Protein AF-A0A124ED77-F1 (afdb_monomer_lite)

Sequence (255 aa):
MSGEEHRTADPYEVLARAAAEWDDLEPRLDAAGRARLGDALRGLREGPRPWDAARDAVRVLAAALPGGAGARFVAPTVPDVPPVPGRPPVEGGSGAPGGSPVEGGSGAPGAGAGAPYSASYAGFRAVDLAALVLDGTRMVGPVLGPVRDRLLAVPALSEDAVRERGGDPYGPGLVRLRGPGGAVRLPRFQFAGDALPWPVVLEVNRLLDADDDPWAAADWWLSRDAWLAAPPAALLGTGRDGTLVDAARALVDGG

Foldseek 3Di:
DDPPPPDFDQLFQLLQVCLVCVVVLVVQFDPVLLVQLLVLLVCLVPNPCNRVSSVSNLVSSLVRGPDNPSVVSGDDPDPDDPDDDDDDDDDDDDDDDDDDDDDDDDDDDDDDPPPPQDNHDQQGTSVSSNCCRQQVDPQGGRPSVVLLVVLVPADWDFQVQLVVLVHHPPPALFQWRQDRRNGTTGHPLQADDRRHGDPLSSLLSVLVVRVVVSSVSSCQQQPQDPVVNGRVSVCPPVPCSVVSNVVSNCVSVVD

Structure (mmCIF, N/CA/C/O backbone):
data_AF-A0A124ED77-F1
#
_entry.id   AF-A0A124ED77-F1
#
loop_
_atom_site.group_PDB
_atom_site.id
_atom_site.type_symbol
_atom_site.label_atom_id
_atom_site.label_alt_id
_atom_site.label_comp_id
_atom_site.label_asym_id
_atom_site.label_entity_id
_atom_site.label_seq_id
_atom_site.pdbx_PDB_ins_code
_atom_site.Cartn_x
_atom_site.Cartn_y
_atom_site.Cartn_z
_atom_site.occupancy
_atom_site.B_iso_or_equiv
_atom_site.auth_seq_id
_atom_site.auth_comp_id
_atom_site.auth_asym_id
_atom_site.auth_atom_id
_atom_site.pdbx_PDB_model_num
ATOM 1 N N . MET A 1 1 ? 8.199 -28.809 -41.285 1.00 38.62 1 MET A N 1
ATOM 2 C CA . MET A 1 1 ? 8.629 -27.412 -41.080 1.00 38.62 1 MET A CA 1
ATOM 3 C C . MET A 1 1 ? 8.122 -26.966 -39.723 1.00 38.62 1 MET A C 1
ATOM 5 O O . MET A 1 1 ? 6.959 -26.607 -39.616 1.00 38.62 1 MET A O 1
ATOM 9 N N . SER A 1 2 ? 8.959 -27.057 -38.693 1.00 39.19 2 SER A N 1
ATOM 10 C CA . SER A 1 2 ? 8.703 -26.387 -37.417 1.00 39.19 2 SER A CA 1
ATOM 11 C C . SER A 1 2 ? 9.464 -25.072 -37.473 1.00 39.19 2 SER A C 1
ATOM 13 O O . SER A 1 2 ? 10.684 -25.086 -37.612 1.00 39.19 2 SER A O 1
ATOM 15 N N . GLY A 1 3 ? 8.739 -23.954 -37.480 1.00 34.62 3 GLY A N 1
ATOM 16 C CA . GLY A 1 3 ? 9.333 -22.637 -37.302 1.00 34.62 3 GLY A CA 1
ATOM 17 C C . GLY A 1 3 ? 9.833 -22.545 -35.871 1.00 34.62 3 GLY A C 1
ATOM 18 O O . GLY A 1 3 ? 9.035 -22.502 -34.939 1.00 34.62 3 GLY A O 1
ATOM 19 N N . GLU A 1 4 ? 11.146 -22.570 -35.691 1.00 36.38 4 GLU A N 1
ATOM 20 C CA . GLU A 1 4 ? 11.760 -22.204 -34.422 1.00 36.38 4 GLU A CA 1
ATOM 21 C C . GLU A 1 4 ? 11.708 -20.672 -34.350 1.00 36.38 4 GLU A C 1
ATOM 23 O O . GLU A 1 4 ? 12.588 -19.948 -34.824 1.00 36.38 4 GLU A O 1
ATOM 28 N N . GLU A 1 5 ? 10.557 -20.175 -33.888 1.00 38.06 5 GLU A N 1
ATOM 29 C CA . GLU A 1 5 ? 10.339 -18.766 -33.593 1.00 38.06 5 GLU A CA 1
ATOM 30 C C . GLU A 1 5 ? 11.426 -18.298 -32.629 1.00 38.06 5 GLU A C 1
ATOM 32 O O . GLU A 1 5 ? 11.515 -18.736 -31.481 1.00 38.06 5 GLU A O 1
ATOM 37 N N . HIS A 1 6 ? 12.249 -17.384 -33.133 1.00 42.16 6 HIS A N 1
ATOM 38 C CA . HIS A 1 6 ? 13.227 -16.617 -32.387 1.00 42.16 6 HIS A CA 1
ATOM 39 C C . HIS A 1 6 ? 12.505 -15.822 -31.294 1.00 42.16 6 HIS A C 1
ATOM 41 O O . HIS A 1 6 ? 12.078 -14.684 -31.503 1.00 42.16 6 HIS A O 1
ATOM 47 N N . ARG A 1 7 ? 12.321 -16.425 -30.120 1.00 49.34 7 ARG A N 1
ATOM 48 C CA . ARG A 1 7 ? 11.604 -15.783 -29.022 1.00 49.34 7 ARG A CA 1
ATOM 49 C C . ARG A 1 7 ? 12.555 -14.830 -28.303 1.00 49.34 7 ARG A C 1
ATOM 51 O O . ARG A 1 7 ? 13.287 -15.213 -27.398 1.00 49.34 7 ARG A O 1
ATOM 58 N N . THR A 1 8 ? 12.563 -13.573 -28.748 1.00 62.19 8 THR A N 1
ATOM 59 C CA . THR A 1 8 ? 13.086 -12.460 -27.942 1.00 62.19 8 THR A CA 1
ATOM 60 C C . THR A 1 8 ? 12.412 -12.528 -26.569 1.00 62.19 8 THR A C 1
ATOM 62 O O . THR A 1 8 ? 11.197 -12.719 -26.516 1.00 62.19 8 THR A O 1
ATOM 65 N N . ALA A 1 9 ? 13.185 -12.418 -25.482 1.00 73.62 9 ALA A N 1
ATOM 66 C CA . ALA A 1 9 ? 12.629 -12.455 -24.129 1.00 73.62 9 ALA A CA 1
ATOM 67 C C . ALA A 1 9 ? 11.523 -11.398 -23.993 1.00 73.62 9 ALA A C 1
ATOM 69 O O . ALA A 1 9 ? 11.730 -10.235 -24.356 1.00 73.62 9 ALA A O 1
ATOM 70 N N . ASP A 1 10 ? 10.353 -11.815 -23.507 1.00 87.31 10 ASP A N 1
ATOM 71 C CA . ASP A 1 10 ? 9.219 -10.921 -23.301 1.00 87.31 10 ASP A CA 1
ATOM 72 C C . ASP A 1 10 ? 9.632 -9.832 -22.291 1.00 87.31 10 ASP A C 1
ATOM 74 O O . ASP A 1 10 ? 10.018 -10.164 -21.164 1.00 87.31 10 ASP A O 1
ATOM 78 N N . PRO A 1 11 ? 9.589 -8.534 -22.653 1.00 89.56 11 PRO A N 1
ATOM 79 C CA . PRO A 1 11 ? 9.973 -7.457 -21.749 1.00 89.56 11 PRO A CA 1
ATOM 80 C C . PRO A 1 11 ? 9.187 -7.482 -20.431 1.00 89.56 11 PRO A C 1
ATOM 82 O O . PRO A 1 11 ? 9.742 -7.109 -19.400 1.00 89.56 11 PRO A O 1
ATOM 85 N N . TYR A 1 12 ? 7.939 -7.958 -20.413 1.00 89.38 12 TYR A N 1
ATOM 86 C CA . TYR A 1 12 ? 7.180 -8.090 -19.170 1.00 89.38 12 TYR A CA 1
ATOM 87 C C . TYR A 1 12 ? 7.762 -9.154 -18.238 1.00 89.38 12 TYR A C 1
ATOM 89 O O . TYR A 1 12 ? 7.820 -8.928 -17.029 1.00 89.38 12 TYR A O 1
ATOM 97 N N . GLU A 1 13 ? 8.237 -10.277 -18.780 1.00 88.56 13 GLU A N 1
ATOM 98 C CA . GLU A 1 13 ? 8.889 -11.336 -18.003 1.00 88.56 13 GLU A CA 1
ATOM 99 C C . GLU A 1 13 ? 10.230 -10.855 -17.432 1.00 88.56 13 GLU A C 1
ATOM 101 O O . GLU A 1 13 ? 10.537 -11.094 -16.265 1.00 88.56 13 GLU A O 1
ATOM 106 N N . VAL A 1 14 ? 11.001 -10.098 -18.221 1.00 90.75 14 VAL A N 1
ATOM 107 C CA . VAL A 1 14 ? 12.269 -9.493 -17.780 1.00 90.75 14 VAL A CA 1
ATOM 108 C C . VAL A 1 14 ? 12.041 -8.523 -16.615 1.00 90.75 14 VAL A C 1
ATOM 110 O O . VAL A 1 14 ? 12.762 -8.575 -15.617 1.00 90.75 14 VAL A O 1
ATOM 113 N N . LEU A 1 15 ? 11.020 -7.663 -16.703 1.00 92.62 15 LEU A N 1
ATOM 114 C CA . LEU A 1 15 ? 10.671 -6.731 -15.625 1.00 92.62 15 LEU A CA 1
ATOM 115 C C . LEU A 1 15 ? 10.088 -7.452 -14.401 1.00 92.62 15 LEU A C 1
ATOM 117 O O . LEU A 1 15 ? 10.393 -7.071 -13.274 1.00 92.62 15 LEU A O 1
ATOM 121 N N . ALA A 1 16 ? 9.294 -8.508 -14.598 1.00 88.56 16 ALA A N 1
ATOM 122 C CA . ALA A 1 16 ? 8.805 -9.357 -13.512 1.00 88.56 16 ALA A CA 1
ATOM 123 C C . ALA A 1 16 ? 9.960 -10.026 -12.753 1.00 88.56 16 ALA A C 1
ATOM 125 O O . ALA A 1 16 ? 9.985 -10.027 -11.523 1.00 88.56 16 ALA A O 1
ATOM 126 N N . ARG A 1 17 ? 10.959 -10.536 -13.477 1.00 90.56 17 ARG A N 1
ATOM 127 C CA . ARG A 1 17 ? 12.179 -11.083 -12.882 1.00 90.56 17 ARG A CA 1
ATOM 128 C C . ARG A 1 17 ? 12.969 -10.024 -12.121 1.00 90.56 17 ARG A C 1
ATOM 130 O O . ARG A 1 17 ? 13.428 -10.290 -11.016 1.00 90.56 17 ARG A O 1
ATOM 137 N N . ALA A 1 18 ? 13.105 -8.826 -12.682 1.00 90.75 18 ALA A N 1
ATOM 138 C CA . ALA A 1 18 ? 13.759 -7.718 -11.995 1.00 90.75 18 ALA A CA 1
ATOM 139 C C . ALA A 1 18 ? 13.024 -7.309 -10.706 1.00 90.75 18 ALA A C 1
ATOM 141 O O . ALA A 1 18 ? 13.681 -6.950 -9.735 1.00 90.75 18 ALA A O 1
ATOM 142 N N . ALA A 1 19 ? 11.690 -7.412 -10.660 1.00 90.19 19 ALA A N 1
ATOM 143 C CA . ALA A 1 19 ? 10.926 -7.216 -9.427 1.00 90.19 19 ALA A CA 1
ATOM 144 C C . ALA A 1 19 ? 11.251 -8.289 -8.373 1.00 90.19 19 ALA A C 1
ATOM 146 O O . ALA A 1 19 ? 11.449 -7.960 -7.208 1.00 90.19 19 ALA A O 1
ATOM 147 N N . ALA A 1 20 ? 11.339 -9.557 -8.786 1.00 86.56 20 ALA A N 1
ATOM 148 C CA . ALA A 1 20 ? 11.673 -10.669 -7.894 1.00 86.56 20 ALA A CA 1
ATOM 149 C C . ALA A 1 20 ? 13.108 -10.590 -7.337 1.00 86.56 20 ALA A C 1
ATOM 151 O O . ALA A 1 20 ? 13.371 -11.071 -6.242 1.00 86.56 20 ALA A O 1
ATOM 152 N N . GLU A 1 21 ? 14.034 -9.985 -8.087 1.00 89.06 21 GLU A N 1
ATOM 153 C CA . GLU A 1 21 ? 15.446 -9.810 -7.714 1.00 89.06 21 GLU A CA 1
ATOM 154 C C . GLU A 1 21 ? 15.754 -8.382 -7.205 1.00 89.06 21 GLU A C 1
ATOM 156 O O . GLU A 1 21 ? 16.916 -7.969 -7.178 1.00 89.06 21 GLU A O 1
ATOM 161 N N . TRP A 1 22 ? 14.736 -7.588 -6.847 1.00 91.12 22 TRP A N 1
ATOM 162 C CA . TRP A 1 22 ? 14.909 -6.149 -6.614 1.00 91.12 22 TRP A CA 1
ATOM 163 C C . TRP A 1 22 ? 15.864 -5.813 -5.462 1.00 91.12 22 TRP A C 1
ATOM 165 O O . TRP A 1 22 ? 16.646 -4.877 -5.604 1.00 91.12 22 TRP A O 1
ATOM 175 N N . ASP A 1 23 ? 15.869 -6.591 -4.376 1.00 85.50 23 ASP A N 1
ATOM 176 C CA . ASP A 1 23 ? 16.774 -6.379 -3.232 1.00 85.50 23 ASP A CA 1
ATOM 177 C C . ASP A 1 23 ? 18.257 -6.439 -3.624 1.00 85.50 23 ASP A C 1
ATOM 179 O O . ASP A 1 23 ? 19.078 -5.685 -3.104 1.00 85.50 23 ASP A O 1
ATOM 183 N N . ASP A 1 24 ? 18.596 -7.282 -4.600 1.00 85.62 24 ASP A N 1
ATOM 184 C CA . ASP A 1 24 ? 19.959 -7.398 -5.118 1.00 85.62 24 ASP A CA 1
ATOM 185 C C . ASP A 1 24 ? 20.290 -6.316 -6.154 1.00 85.62 24 ASP A C 1
ATOM 187 O O . ASP A 1 24 ? 21.459 -5.950 -6.334 1.00 85.62 24 ASP A O 1
ATOM 191 N N . LEU A 1 25 ? 19.276 -5.846 -6.886 1.00 88.94 25 LEU A N 1
ATOM 192 C CA . LEU A 1 25 ? 19.418 -4.872 -7.965 1.00 88.94 25 LEU A CA 1
ATOM 193 C C . LEU A 1 25 ? 19.479 -3.440 -7.441 1.00 88.94 25 LEU A C 1
ATOM 195 O O . LEU A 1 25 ? 20.334 -2.677 -7.883 1.00 88.94 25 LEU A O 1
ATOM 199 N N . GLU A 1 26 ? 18.602 -3.077 -6.509 1.00 89.88 26 GLU A N 1
ATOM 200 C CA . GLU A 1 26 ? 18.429 -1.711 -6.017 1.00 89.88 26 GLU A CA 1
ATOM 201 C C . GLU A 1 26 ? 19.742 -1.053 -5.563 1.00 89.88 26 GLU A C 1
ATOM 203 O O . GLU A 1 26 ? 20.011 0.058 -6.026 1.00 89.88 26 GLU A O 1
ATOM 208 N N . PRO A 1 27 ? 20.614 -1.706 -4.764 1.00 89.38 27 PRO A N 1
ATOM 209 C CA . PRO A 1 27 ? 21.870 -1.098 -4.318 1.00 89.38 27 PRO A CA 1
ATOM 210 C C . PRO A 1 27 ? 22.879 -0.867 -5.452 1.00 89.38 27 PRO A C 1
ATOM 212 O O . PRO A 1 27 ? 23.873 -0.169 -5.266 1.00 89.38 27 PRO A O 1
ATOM 215 N N . ARG A 1 28 ? 22.662 -1.488 -6.619 1.00 90.50 28 ARG A N 1
ATOM 216 C CA . ARG A 1 28 ? 23.543 -1.407 -7.792 1.00 90.50 28 ARG A CA 1
ATOM 217 C C . ARG A 1 28 ? 23.101 -0.340 -8.789 1.00 90.50 28 ARG A C 1
ATOM 219 O O . ARG A 1 28 ? 23.870 -0.040 -9.700 1.00 90.50 28 ARG A O 1
ATOM 226 N N . LEU A 1 29 ? 21.888 0.201 -8.654 1.00 90.06 29 LEU A N 1
ATOM 227 C CA . LEU A 1 29 ? 21.409 1.304 -9.482 1.00 90.06 29 LEU A CA 1
ATOM 228 C C . LEU A 1 29 ? 21.851 2.634 -8.870 1.00 90.06 29 LEU A C 1
ATOM 230 O O . LEU A 1 29 ? 21.531 2.944 -7.723 1.00 90.06 29 LEU A O 1
ATOM 234 N N . ASP A 1 30 ? 22.530 3.460 -9.662 1.00 89.25 30 ASP A N 1
ATOM 235 C CA . ASP A 1 30 ? 22.782 4.845 -9.280 1.00 89.25 30 ASP A CA 1
ATOM 236 C C . ASP A 1 30 ? 21.490 5.688 -9.337 1.00 89.25 30 ASP A C 1
ATOM 238 O O . ASP A 1 30 ? 20.470 5.305 -9.924 1.00 89.25 30 ASP A O 1
ATOM 242 N N . ALA A 1 31 ? 21.520 6.873 -8.718 1.00 87.75 31 ALA A N 1
ATOM 243 C CA . ALA A 1 31 ? 20.351 7.753 -8.650 1.00 87.75 31 ALA A CA 1
ATOM 244 C C . ALA A 1 31 ? 19.821 8.136 -10.046 1.00 87.75 31 ALA A C 1
ATOM 246 O O . ALA A 1 31 ? 18.610 8.198 -10.265 1.00 87.75 31 ALA A O 1
ATOM 247 N N . ALA A 1 32 ? 20.723 8.347 -11.009 1.00 89.38 32 ALA A N 1
ATOM 248 C CA . ALA A 1 32 ? 20.365 8.704 -12.377 1.00 89.38 32 ALA A CA 1
ATOM 249 C C . ALA A 1 32 ? 19.703 7.533 -13.128 1.00 89.38 32 ALA A C 1
ATOM 251 O O . ALA A 1 32 ? 18.737 7.732 -13.866 1.00 89.38 32 ALA A O 1
ATOM 252 N N . GLY A 1 33 ? 20.197 6.311 -12.939 1.00 90.44 33 GLY A N 1
ATOM 253 C CA . GLY A 1 33 ? 19.629 5.081 -13.478 1.00 90.44 33 GLY A CA 1
ATOM 254 C C . GLY A 1 33 ? 18.255 4.787 -12.896 1.00 90.44 33 GLY A C 1
ATOM 255 O O . GLY A 1 33 ? 17.329 4.495 -13.653 1.00 90.44 33 GLY A O 1
ATOM 256 N N . ARG A 1 34 ? 18.088 4.963 -11.580 1.00 90.25 34 ARG A N 1
ATOM 257 C CA . ARG A 1 34 ? 16.784 4.831 -10.916 1.00 90.25 34 ARG A CA 1
ATOM 258 C C . ARG A 1 34 ? 15.766 5.839 -11.450 1.00 90.25 34 ARG A C 1
ATOM 260 O O . ARG A 1 34 ? 14.636 5.450 -11.731 1.00 90.25 34 ARG A O 1
ATOM 267 N N . ALA A 1 35 ? 16.162 7.099 -11.642 1.00 88.94 35 ALA A N 1
ATOM 268 C CA . ALA A 1 35 ? 15.283 8.131 -12.194 1.00 88.94 35 ALA A CA 1
ATOM 269 C C . ALA A 1 35 ? 14.804 7.783 -13.615 1.00 88.94 35 ALA A C 1
ATOM 271 O O . ALA A 1 35 ? 13.601 7.748 -13.867 1.00 88.94 35 ALA A O 1
ATOM 272 N N . ARG A 1 36 ? 15.730 7.417 -14.516 1.00 92.06 36 ARG A N 1
ATOM 273 C CA . ARG A 1 36 ? 15.382 6.999 -15.887 1.00 92.06 36 ARG A CA 1
ATOM 274 C C . ARG A 1 36 ? 14.482 5.763 -15.908 1.00 92.06 36 ARG A C 1
ATOM 276 O O . ARG A 1 36 ? 13.577 5.679 -16.736 1.00 92.06 36 ARG A O 1
ATOM 283 N N . LEU A 1 37 ? 14.738 4.795 -15.023 1.00 93.00 37 LEU A N 1
ATOM 284 C CA . LEU A 1 37 ? 13.911 3.594 -14.912 1.00 93.00 37 LEU A CA 1
ATOM 285 C C . LEU A 1 37 ? 12.494 3.960 -14.457 1.00 93.00 37 LEU A C 1
ATOM 287 O O . LEU A 1 37 ? 11.525 3.456 -15.019 1.00 93.00 37 LEU A O 1
ATOM 291 N N . GLY A 1 38 ? 12.373 4.875 -13.492 1.00 91.00 38 GLY A N 1
ATOM 292 C CA . GLY A 1 38 ? 11.093 5.425 -13.060 1.00 91.00 38 GLY A CA 1
ATOM 293 C C . GLY A 1 38 ? 10.313 6.060 -14.214 1.00 91.00 38 GLY A C 1
ATOM 294 O O . GLY A 1 38 ? 9.141 5.748 -14.410 1.00 91.00 38 GLY A O 1
ATOM 295 N N . ASP A 1 39 ? 10.955 6.881 -15.043 1.00 89.75 39 ASP A N 1
ATOM 296 C CA . ASP A 1 39 ? 10.277 7.515 -16.180 1.00 89.75 39 ASP A CA 1
ATOM 297 C C . ASP A 1 39 ? 9.740 6.497 -17.195 1.00 89.75 39 ASP A C 1
ATOM 299 O O . ASP A 1 39 ? 8.589 6.602 -17.629 1.00 89.75 39 ASP A O 1
ATOM 303 N N . ALA A 1 40 ? 10.518 5.457 -17.508 1.00 91.06 40 ALA A N 1
ATOM 304 C CA . ALA A 1 40 ? 10.069 4.379 -18.387 1.00 91.06 40 ALA A CA 1
ATOM 305 C C . ALA A 1 40 ? 8.909 3.565 -17.774 1.00 91.06 40 ALA A C 1
ATOM 307 O O . ALA A 1 40 ? 7.927 3.258 -18.454 1.00 91.06 40 ALA A O 1
ATOM 308 N N . LEU A 1 41 ? 8.973 3.259 -16.472 1.00 91.75 41 LEU A N 1
ATOM 309 C CA . LEU A 1 41 ? 7.917 2.531 -15.755 1.00 91.75 41 LEU A CA 1
ATOM 310 C C . LEU A 1 41 ? 6.633 3.356 -15.576 1.00 91.75 41 LEU A C 1
ATOM 312 O O . LEU A 1 41 ? 5.547 2.784 -15.488 1.00 91.75 41 LEU A O 1
ATOM 316 N N . ARG A 1 42 ? 6.714 4.691 -15.570 1.00 89.12 42 ARG A N 1
ATOM 317 C CA . ARG A 1 42 ? 5.522 5.551 -15.621 1.00 89.12 42 ARG A CA 1
ATOM 318 C C . ARG A 1 42 ? 4.804 5.400 -16.961 1.00 89.12 42 ARG A C 1
ATOM 320 O O . ARG A 1 42 ? 3.594 5.185 -16.991 1.00 89.12 42 ARG A O 1
ATOM 327 N N . GLY A 1 43 ? 5.565 5.380 -18.059 1.00 86.38 43 GLY A N 1
ATOM 328 C CA . GLY A 1 43 ? 5.041 5.073 -19.393 1.00 86.38 43 GLY A CA 1
ATOM 329 C C . GLY A 1 43 ? 4.380 3.692 -19.482 1.00 86.38 43 GLY A C 1
ATOM 330 O O . GLY A 1 43 ? 3.389 3.536 -20.188 1.00 86.38 43 GLY A O 1
ATOM 331 N N . LEU A 1 44 ? 4.873 2.705 -18.727 1.00 87.94 44 LEU A N 1
ATOM 332 C CA . LEU A 1 44 ? 4.268 1.371 -18.641 1.00 87.94 44 LEU A CA 1
ATOM 333 C C . LEU A 1 44 ? 2.875 1.393 -17.990 1.00 87.94 44 LEU A C 1
ATOM 335 O O . LEU A 1 44 ? 1.997 0.645 -18.413 1.00 87.94 44 LEU A O 1
ATOM 339 N N . ARG A 1 45 ? 2.678 2.219 -16.954 1.00 84.38 45 ARG A N 1
ATOM 340 C CA . ARG A 1 45 ? 1.415 2.304 -16.200 1.00 84.38 45 ARG A CA 1
ATOM 341 C C . ARG A 1 45 ? 0.357 3.157 -16.888 1.00 84.38 45 ARG A C 1
ATOM 343 O O . ARG A 1 45 ? -0.817 2.806 -16.866 1.00 84.38 45 ARG A O 1
ATOM 350 N N . GLU A 1 46 ? 0.777 4.289 -17.438 1.00 83.25 46 GLU A N 1
ATOM 351 C CA . GLU A 1 46 ? -0.123 5.371 -17.859 1.00 83.25 46 GLU A CA 1
ATOM 352 C C . GLU A 1 46 ? -0.127 5.572 -19.378 1.00 83.25 46 GLU A C 1
ATOM 354 O O . GLU A 1 46 ? -0.992 6.256 -19.924 1.00 83.25 46 GLU A O 1
ATOM 359 N N . GLY A 1 47 ? 0.856 5.002 -20.077 1.00 82.38 47 GLY A N 1
ATOM 360 C CA . GLY A 1 47 ? 1.081 5.262 -21.488 1.00 82.38 47 GLY A CA 1
ATOM 361 C C . GLY A 1 47 ? 0.141 4.484 -22.415 1.00 82.38 47 GLY A C 1
ATOM 362 O O . GLY A 1 47 ? -0.261 3.358 -22.121 1.00 82.38 47 GLY A O 1
ATOM 363 N N . PRO A 1 48 ? -0.143 5.026 -23.614 1.00 80.88 48 PRO A N 1
ATOM 364 C CA . PRO A 1 48 ? -0.977 4.362 -24.618 1.00 80.88 48 PRO A CA 1
ATOM 365 C C . PRO A 1 48 ? -0.279 3.167 -25.292 1.00 80.88 48 PRO A C 1
ATOM 367 O O . PRO A 1 48 ? -0.914 2.427 -26.040 1.00 80.88 48 PRO A O 1
ATOM 370 N N . ARG A 1 49 ? 1.035 3.000 -25.077 1.00 86.31 49 ARG A N 1
ATOM 371 C CA . ARG A 1 49 ? 1.873 1.938 -25.661 1.00 86.31 49 ARG A CA 1
ATOM 372 C C . ARG A 1 49 ? 2.706 1.230 -24.583 1.00 86.31 49 ARG A C 1
ATOM 374 O O . ARG A 1 49 ? 3.928 1.374 -24.549 1.00 86.31 49 ARG A O 1
ATOM 381 N N . PRO A 1 50 ? 2.062 0.458 -23.697 1.00 85.19 50 PRO A N 1
ATOM 382 C CA . PRO A 1 50 ? 2.736 -0.181 -22.566 1.00 85.19 50 PRO A CA 1
ATOM 383 C C . PRO A 1 50 ? 3.820 -1.185 -22.981 1.00 85.19 50 PRO A C 1
ATOM 385 O O . PRO A 1 50 ? 4.773 -1.381 -22.236 1.00 85.19 50 PRO A O 1
ATOM 388 N N . TRP A 1 51 ? 3.726 -1.798 -24.165 1.00 86.25 51 TRP A N 1
ATOM 389 C CA . TRP A 1 51 ? 4.773 -2.691 -24.681 1.00 86.25 51 TRP A CA 1
ATOM 390 C C . TRP A 1 51 ? 6.081 -1.950 -24.983 1.00 86.25 51 TRP A C 1
ATOM 392 O O . TRP A 1 51 ? 7.157 -2.381 -24.568 1.00 86.25 51 TRP A O 1
ATOM 402 N N . ASP A 1 52 ? 5.997 -0.812 -25.678 1.00 88.00 52 ASP A N 1
ATOM 403 C CA . ASP A 1 52 ? 7.169 0.004 -26.013 1.00 88.00 52 ASP A CA 1
ATOM 404 C C . ASP A 1 52 ? 7.828 0.531 -24.735 1.00 88.00 52 ASP A C 1
ATOM 406 O O . ASP A 1 52 ? 9.043 0.406 -24.569 1.00 88.00 52 ASP A O 1
ATOM 410 N N . ALA A 1 53 ? 7.011 0.989 -23.781 1.00 88.75 53 ALA A N 1
ATOM 411 C CA . ALA A 1 53 ? 7.476 1.417 -22.468 1.00 88.75 53 ALA A CA 1
ATOM 412 C C . ALA A 1 53 ? 8.142 0.280 -21.672 1.00 88.75 53 ALA A C 1
ATOM 414 O O . ALA A 1 53 ? 9.172 0.500 -21.037 1.00 88.75 53 ALA A O 1
ATOM 415 N N . ALA A 1 54 ? 7.621 -0.952 -21.744 1.00 89.69 54 ALA A N 1
ATOM 416 C CA . ALA A 1 54 ? 8.262 -2.115 -21.129 1.00 89.69 54 ALA A CA 1
ATOM 417 C C . ALA A 1 54 ? 9.648 -2.383 -21.744 1.00 89.69 54 ALA A C 1
ATOM 419 O O . ALA A 1 54 ? 10.618 -2.619 -21.023 1.00 89.69 54 ALA A O 1
ATOM 420 N N . ARG A 1 55 ? 9.780 -2.289 -23.074 1.00 90.94 55 ARG A N 1
ATOM 421 C CA . ARG A 1 55 ? 11.072 -2.448 -23.768 1.00 90.94 55 ARG A CA 1
ATOM 422 C C . ARG A 1 55 ? 12.056 -1.330 -23.443 1.00 90.94 55 ARG A C 1
ATOM 424 O O . ARG A 1 55 ? 13.254 -1.597 -23.343 1.00 90.94 55 ARG A O 1
ATOM 431 N N . ASP A 1 56 ? 11.581 -0.094 -23.331 1.00 91.06 56 ASP A N 1
ATOM 432 C CA . ASP A 1 56 ? 12.392 1.036 -22.877 1.00 91.06 56 ASP A CA 1
ATOM 433 C C . ASP A 1 56 ? 12.872 0.807 -21.438 1.00 91.06 56 ASP A C 1
ATOM 435 O O . ASP A 1 56 ? 14.066 0.934 -21.172 1.00 91.06 56 ASP A O 1
ATOM 439 N N . ALA A 1 57 ? 11.988 0.370 -20.535 1.00 92.56 57 ALA A N 1
ATOM 440 C CA . ALA A 1 57 ? 12.334 0.078 -19.144 1.00 92.56 57 ALA A CA 1
ATOM 441 C C . ALA A 1 57 ? 13.399 -1.024 -19.031 1.00 92.56 57 ALA A C 1
ATOM 443 O O . ALA A 1 57 ? 14.364 -0.857 -18.287 1.00 92.56 57 ALA A O 1
ATOM 444 N N . VAL A 1 58 ? 13.294 -2.103 -19.817 1.00 92.69 58 VAL A N 1
ATOM 445 C CA . VAL A 1 58 ? 14.327 -3.155 -19.881 1.00 92.69 58 VAL A CA 1
ATOM 446 C C . VAL A 1 58 ? 15.667 -2.595 -20.363 1.00 92.69 58 VAL A C 1
ATOM 448 O O . VAL A 1 58 ? 16.703 -2.875 -19.758 1.00 92.69 58 VAL A O 1
ATOM 451 N N . ARG A 1 59 ? 15.666 -1.773 -21.422 1.00 91.50 59 ARG A N 1
ATOM 452 C CA . ARG A 1 59 ? 16.890 -1.140 -21.942 1.00 91.50 59 ARG A CA 1
ATOM 453 C C . ARG A 1 59 ? 17.544 -0.231 -20.906 1.00 91.50 59 ARG A C 1
ATOM 455 O O . ARG A 1 59 ? 18.759 -0.283 -20.732 1.00 91.50 59 ARG A O 1
ATOM 462 N N . VAL A 1 60 ? 16.748 0.575 -20.210 1.00 92.19 60 VAL A N 1
ATOM 463 C CA . VAL A 1 60 ? 17.235 1.470 -19.157 1.00 92.19 60 VAL A CA 1
ATOM 464 C C . VAL A 1 60 ? 17.790 0.680 -17.975 1.00 92.19 60 VAL A C 1
ATOM 466 O O . VAL A 1 60 ? 18.892 0.986 -17.524 1.00 92.19 60 VAL A O 1
ATOM 469 N N . LEU A 1 61 ? 17.076 -0.349 -17.509 1.00 91.75 61 LEU A N 1
ATOM 470 C CA . LEU A 1 61 ? 17.529 -1.219 -16.423 1.00 91.75 61 LEU A CA 1
ATOM 471 C C . LEU A 1 61 ? 18.873 -1.870 -16.766 1.00 91.75 61 LEU A C 1
ATOM 473 O O . LEU A 1 61 ? 19.802 -1.835 -15.964 1.00 91.75 61 LEU A O 1
ATOM 477 N N . ALA A 1 62 ? 19.003 -2.416 -17.975 1.00 89.94 62 ALA A N 1
ATOM 478 C CA . ALA A 1 62 ? 20.239 -3.043 -18.418 1.00 89.94 62 ALA A CA 1
ATOM 479 C C . ALA A 1 62 ? 21.411 -2.055 -18.517 1.00 89.94 62 ALA A C 1
ATOM 481 O O . ALA A 1 62 ? 22.524 -2.391 -18.120 1.00 89.94 62 ALA A O 1
ATOM 482 N N . ALA A 1 63 ? 21.168 -0.840 -19.016 1.00 88.94 63 ALA A N 1
ATOM 483 C CA . ALA A 1 63 ? 22.196 0.193 -19.139 1.00 88.94 63 ALA A CA 1
ATOM 484 C C . ALA A 1 63 ? 22.620 0.791 -17.786 1.00 88.94 63 ALA A C 1
ATOM 486 O O . ALA A 1 63 ? 23.744 1.269 -17.655 1.00 88.94 63 ALA A O 1
ATOM 487 N N . ALA A 1 64 ? 21.727 0.789 -16.793 1.00 88.19 64 ALA A N 1
ATOM 488 C CA . ALA A 1 64 ? 21.991 1.334 -15.464 1.00 88.19 64 ALA A CA 1
ATOM 489 C C . ALA A 1 64 ? 22.804 0.389 -14.562 1.00 88.19 64 ALA A C 1
ATOM 491 O O . ALA A 1 64 ? 23.386 0.842 -13.580 1.00 88.19 64 ALA A O 1
ATOM 492 N N . LEU A 1 65 ? 22.844 -0.911 -14.869 1.00 86.94 65 LEU A N 1
ATOM 493 C CA . LEU A 1 65 ? 23.514 -1.904 -14.033 1.00 86.94 65 LEU A CA 1
ATOM 494 C C . LEU A 1 65 ? 25.018 -2.020 -14.357 1.00 86.94 65 LEU A C 1
ATOM 496 O O . LEU A 1 65 ? 25.3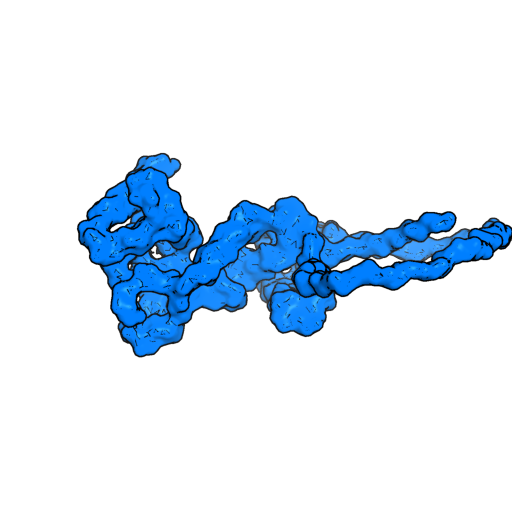82 -2.260 -15.512 1.00 86.94 65 LEU A O 1
ATOM 500 N N . PRO A 1 66 ? 25.912 -1.926 -13.354 1.00 80.50 66 PRO A N 1
ATOM 501 C CA . PRO A 1 66 ? 27.356 -1.955 -13.568 1.00 80.50 66 PRO A CA 1
ATOM 502 C C . PRO A 1 66 ? 27.883 -3.349 -13.948 1.00 80.50 66 PRO A C 1
ATOM 504 O O . PRO A 1 66 ? 27.249 -4.378 -13.706 1.00 80.50 66 PRO A O 1
ATOM 507 N N . GLY A 1 67 ? 29.093 -3.389 -14.519 1.00 73.75 67 GLY A N 1
ATOM 508 C CA . GLY A 1 67 ? 29.894 -4.618 -14.649 1.00 73.75 67 GLY A CA 1
ATOM 509 C C . GLY A 1 67 ? 29.295 -5.714 -15.537 1.00 73.75 67 GLY A C 1
ATOM 510 O O . GLY A 1 67 ? 29.586 -6.887 -15.331 1.00 73.75 67 GLY A O 1
ATOM 511 N N . GLY A 1 68 ? 28.426 -5.360 -16.489 1.00 69.50 68 GLY A N 1
ATOM 512 C CA . GLY A 1 68 ? 27.759 -6.335 -17.357 1.00 69.50 68 GLY A CA 1
ATOM 513 C C . GLY A 1 68 ? 26.602 -7.083 -16.688 1.00 69.50 68 GLY A C 1
ATOM 514 O O . GLY A 1 68 ? 25.995 -7.940 -17.324 1.00 69.50 68 GLY A O 1
ATOM 515 N N . ALA A 1 69 ? 26.225 -6.734 -15.451 1.00 73.06 69 ALA A N 1
ATOM 516 C CA . ALA A 1 69 ? 25.064 -7.319 -14.778 1.00 73.06 69 ALA A CA 1
ATOM 517 C C . ALA A 1 69 ? 23.749 -7.073 -15.544 1.00 73.06 69 ALA A C 1
ATOM 519 O O . ALA A 1 69 ? 22.818 -7.866 -15.434 1.00 73.06 69 ALA A O 1
ATOM 520 N N . GLY A 1 70 ? 23.692 -6.022 -16.369 1.00 70.75 70 GLY A N 1
ATOM 521 C CA . GLY A 1 70 ? 22.585 -5.748 -17.285 1.00 70.75 70 GLY A CA 1
ATOM 522 C C . GLY A 1 70 ? 22.461 -6.722 -18.463 1.00 70.75 70 GLY A C 1
ATOM 523 O O . GLY A 1 70 ? 21.371 -6.883 -19.007 1.00 70.75 70 GLY A O 1
ATOM 524 N N . ALA A 1 71 ? 23.540 -7.423 -18.834 1.00 73.44 71 ALA A N 1
ATOM 525 C CA . ALA A 1 71 ? 23.564 -8.320 -19.992 1.00 73.44 71 ALA A CA 1
ATOM 526 C C . ALA A 1 71 ? 22.651 -9.544 -19.825 1.00 73.44 71 ALA A C 1
ATOM 528 O O . ALA A 1 71 ? 22.230 -10.132 -20.808 1.00 73.44 71 ALA A O 1
ATOM 529 N N . ARG A 1 72 ? 22.282 -9.913 -18.591 1.00 76.31 72 ARG A N 1
ATOM 530 C CA . ARG A 1 72 ? 21.300 -10.985 -18.347 1.00 76.31 72 ARG A CA 1
ATOM 531 C C . ARG A 1 72 ? 19.854 -10.573 -18.651 1.00 76.31 72 ARG A C 1
ATOM 533 O O . ARG A 1 72 ? 18.993 -11.440 -18.750 1.00 76.31 72 ARG A O 1
ATOM 540 N N . PHE A 1 73 ? 19.593 -9.270 -18.774 1.00 73.56 73 PHE A N 1
ATOM 541 C CA . PHE A 1 73 ? 18.274 -8.704 -19.079 1.00 73.56 73 PHE A CA 1
ATOM 542 C C . PHE A 1 73 ? 18.131 -8.301 -20.553 1.00 73.56 73 PHE A C 1
ATOM 544 O O . PHE A 1 73 ? 17.022 -8.056 -21.022 1.00 73.56 73 PHE A O 1
ATOM 551 N N . VAL A 1 74 ? 19.239 -8.263 -21.296 1.00 66.50 74 VAL A N 1
ATOM 552 C CA . VAL A 1 74 ? 19.262 -8.067 -22.747 1.00 66.50 74 VAL A CA 1
ATOM 553 C C . VAL A 1 74 ? 19.659 -9.403 -23.349 1.00 66.50 74 VAL A C 1
ATOM 555 O O . VAL A 1 74 ? 20.810 -9.806 -23.227 1.00 66.50 74 VAL A O 1
ATOM 558 N N . ALA A 1 75 ? 18.714 -10.124 -23.955 1.00 55.03 75 ALA A N 1
ATOM 559 C CA . ALA A 1 75 ? 19.039 -11.373 -24.642 1.00 55.03 75 ALA A CA 1
ATOM 560 C C . ALA A 1 75 ? 20.244 -11.165 -25.586 1.00 55.03 75 ALA A C 1
ATOM 562 O O . ALA A 1 75 ? 20.326 -10.108 -26.223 1.00 55.03 75 ALA A O 1
ATOM 563 N N . PRO A 1 76 ? 21.173 -12.131 -25.708 1.00 44.12 76 PRO A N 1
ATOM 564 C CA . PRO A 1 76 ? 22.244 -12.016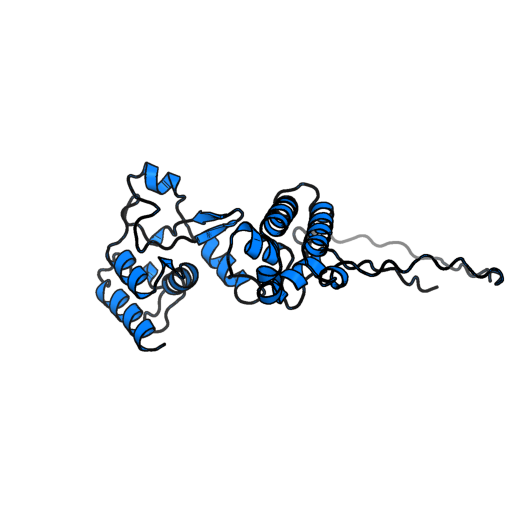 -26.679 1.00 44.12 76 PRO A CA 1
ATOM 565 C C . PRO A 1 76 ? 21.620 -12.010 -28.076 1.00 44.12 76 PRO A C 1
ATOM 567 O O . PRO A 1 76 ? 21.111 -13.023 -28.549 1.00 44.12 76 PRO A O 1
ATOM 570 N N . THR A 1 77 ? 21.669 -10.872 -28.764 1.00 42.50 77 THR A N 1
ATOM 571 C CA . THR A 1 77 ? 21.627 -10.872 -30.225 1.00 42.50 77 THR A CA 1
ATOM 572 C C . THR A 1 77 ? 22.899 -11.563 -30.692 1.00 42.50 77 THR A C 1
ATOM 574 O O . THR A 1 77 ? 23.970 -10.955 -30.708 1.00 42.50 77 THR A O 1
ATOM 577 N N . VAL A 1 78 ? 22.805 -12.858 -30.993 1.00 38.81 78 VAL A N 1
ATOM 578 C CA . VAL A 1 78 ? 23.876 -13.580 -31.685 1.00 38.81 78 VAL A CA 1
ATOM 579 C C . VAL A 1 78 ? 24.069 -12.894 -33.045 1.00 38.81 78 VAL A C 1
ATOM 581 O O . VAL A 1 78 ? 23.069 -12.647 -33.723 1.00 38.81 78 VAL A O 1
ATOM 584 N N . PRO A 1 79 ? 25.299 -12.521 -33.440 1.00 34.53 79 PRO A N 1
ATOM 585 C CA . PRO A 1 79 ? 25.528 -11.926 -34.748 1.00 34.53 79 PRO A CA 1
ATOM 586 C C . PRO A 1 79 ? 25.137 -12.915 -35.850 1.00 34.53 79 PRO A C 1
ATOM 588 O O . PRO A 1 79 ? 25.424 -14.108 -35.754 1.00 34.53 79 PRO A O 1
ATOM 591 N N . ASP A 1 80 ? 24.475 -12.385 -36.877 1.00 33.53 80 ASP A N 1
ATOM 592 C CA . ASP A 1 80 ? 24.042 -13.087 -38.084 1.00 33.53 80 ASP A CA 1
ATOM 593 C C . ASP A 1 80 ? 25.205 -13.903 -38.674 1.00 33.53 80 ASP A C 1
ATOM 595 O O . ASP A 1 80 ? 26.214 -13.349 -39.121 1.00 33.53 80 ASP A O 1
ATOM 599 N N . VAL A 1 81 ? 25.103 -15.233 -38.615 1.00 36.84 81 VAL A N 1
ATOM 600 C CA . VAL A 1 81 ? 26.029 -16.125 -39.319 1.00 36.84 81 VAL A CA 1
ATOM 601 C C . VAL A 1 81 ? 25.522 -16.202 -40.757 1.00 36.84 81 VAL A C 1
ATOM 603 O O . VAL A 1 81 ? 24.404 -16.678 -40.961 1.00 36.84 81 VAL A O 1
ATOM 606 N N . PRO A 1 82 ? 26.301 -15.767 -41.765 1.00 33.72 82 PRO A N 1
ATOM 607 C CA . PRO A 1 82 ? 25.829 -15.782 -43.139 1.00 33.72 82 PRO A CA 1
ATOM 608 C C . PRO A 1 82 ? 25.486 -17.218 -43.567 1.00 33.72 82 PRO A C 1
ATOM 610 O O . PRO A 1 82 ? 26.208 -18.159 -43.217 1.00 33.72 82 PRO A O 1
ATOM 613 N N . PRO A 1 83 ? 24.393 -17.410 -44.326 1.00 36.38 83 PRO A N 1
ATOM 614 C CA . PRO A 1 83 ? 23.931 -18.734 -44.701 1.00 36.38 83 PRO A CA 1
ATOM 615 C C . PRO A 1 83 ? 24.982 -19.445 -45.554 1.00 36.38 83 PRO A C 1
ATOM 617 O O . PRO A 1 83 ? 25.458 -18.916 -46.558 1.00 36.38 83 PRO A O 1
ATOM 620 N N . VAL A 1 84 ? 25.315 -20.678 -45.171 1.00 39.19 84 VAL A N 1
ATOM 621 C CA . VAL A 1 84 ? 26.109 -21.588 -46.002 1.00 39.19 84 VAL A CA 1
ATOM 622 C C . VAL A 1 84 ? 25.288 -21.910 -47.262 1.00 39.19 84 VAL A C 1
ATOM 624 O O . VAL A 1 84 ? 24.192 -22.464 -47.140 1.00 39.19 84 VAL A O 1
ATOM 627 N N . PRO A 1 85 ? 25.762 -21.584 -48.476 1.00 33.84 85 PRO A N 1
ATOM 628 C CA . PRO A 1 85 ? 25.026 -21.891 -49.694 1.00 33.84 85 PRO A CA 1
ATOM 629 C C . PRO A 1 85 ? 25.141 -23.387 -50.016 1.00 33.84 85 PRO A C 1
ATOM 631 O O . PRO A 1 85 ? 26.248 -23.912 -50.116 1.00 33.84 85 PRO A O 1
ATOM 634 N N . GLY A 1 86 ? 24.007 -24.068 -50.230 1.00 38.72 86 GLY A N 1
ATOM 635 C CA . GLY A 1 86 ? 24.026 -25.366 -50.923 1.00 38.72 86 GLY A CA 1
ATOM 636 C C . GLY A 1 86 ? 23.082 -26.472 -50.454 1.00 38.72 86 GLY A C 1
ATOM 637 O O . GLY A 1 86 ? 23.501 -27.628 -50.428 1.00 38.72 86 GLY A O 1
ATOM 638 N N . ARG A 1 87 ? 21.803 -26.203 -50.163 1.00 33.03 87 ARG A N 1
ATOM 639 C CA . ARG A 1 87 ? 20.802 -27.288 -50.134 1.00 33.03 87 ARG A CA 1
ATOM 640 C C . ARG A 1 87 ? 19.565 -26.938 -50.970 1.00 33.03 87 ARG A C 1
ATOM 642 O O . ARG A 1 87 ? 18.983 -25.882 -50.733 1.00 33.03 87 ARG A O 1
ATOM 649 N N . PRO A 1 88 ? 19.177 -27.776 -51.951 1.00 34.59 88 PRO A N 1
ATOM 650 C CA . PRO A 1 88 ? 18.024 -27.509 -52.805 1.00 34.59 88 PRO A CA 1
ATOM 651 C C . PRO A 1 88 ? 16.696 -27.803 -52.082 1.00 34.59 88 PRO A C 1
ATOM 653 O O . PRO A 1 88 ? 16.679 -28.597 -51.134 1.00 34.59 88 PRO A O 1
ATOM 656 N N . PRO A 1 89 ? 15.586 -27.183 -52.522 1.00 34.78 89 PRO A N 1
ATOM 657 C CA . PRO A 1 89 ? 14.275 -27.356 -51.912 1.00 34.78 89 PRO A CA 1
ATOM 658 C C . PRO A 1 89 ? 13.619 -28.662 -52.374 1.00 34.78 89 PRO A C 1
ATOM 660 O O . PRO A 1 89 ? 13.700 -29.036 -53.543 1.00 34.78 89 PRO A O 1
ATOM 663 N N . VAL A 1 90 ? 12.938 -29.339 -51.450 1.00 34.00 90 VAL A N 1
ATOM 664 C CA . VAL A 1 90 ? 11.979 -30.404 -51.764 1.00 34.00 90 VAL A CA 1
ATOM 665 C C . VAL A 1 90 ? 10.576 -29.799 -51.783 1.00 34.00 90 VAL A C 1
ATOM 667 O O . VAL A 1 90 ? 10.098 -29.278 -50.776 1.00 34.00 90 VAL A O 1
ATOM 670 N N . GLU A 1 91 ? 9.949 -29.826 -52.955 1.00 32.28 91 GLU A N 1
ATOM 671 C CA . GLU A 1 91 ? 8.561 -29.430 -53.183 1.00 32.28 91 GLU A CA 1
ATOM 672 C C . GLU A 1 91 ? 7.581 -30.567 -52.860 1.00 32.28 91 GLU A C 1
ATOM 674 O O . GLU A 1 91 ? 7.873 -31.741 -53.085 1.00 32.28 91 GLU A O 1
ATOM 679 N N . GLY A 1 92 ? 6.363 -30.176 -52.474 1.00 30.58 92 GLY A N 1
ATOM 680 C CA . GLY A 1 92 ? 5.148 -30.855 -52.930 1.00 30.58 92 GLY A CA 1
ATOM 681 C C . GLY A 1 92 ? 4.348 -31.600 -51.864 1.00 30.58 92 GLY A C 1
ATOM 682 O O . GLY A 1 92 ? 4.804 -32.587 -51.299 1.00 30.58 92 GLY A O 1
ATOM 683 N N . GLY A 1 93 ? 3.095 -31.176 -51.663 1.00 29.95 93 GLY A N 1
ATOM 684 C CA . GLY A 1 93 ? 2.094 -31.999 -50.978 1.00 29.95 93 GLY A CA 1
ATOM 685 C C . GLY A 1 93 ? 0.875 -31.253 -50.443 1.00 29.95 93 GLY A C 1
ATOM 686 O O . GLY A 1 93 ? 0.628 -31.275 -49.245 1.00 29.95 93 GLY A O 1
ATOM 687 N N . SER A 1 94 ? 0.126 -30.591 -51.327 1.00 34.66 94 SER A N 1
ATOM 688 C CA . SER A 1 94 ? -1.195 -30.009 -51.047 1.00 34.66 94 SER A CA 1
ATOM 689 C C . SER A 1 94 ? -2.274 -31.102 -51.007 1.00 34.66 94 SER A C 1
ATOM 691 O O . SER A 1 94 ? -2.239 -32.016 -51.830 1.00 34.66 94 SER A O 1
ATOM 693 N N . GLY A 1 95 ? -3.246 -30.999 -50.094 1.00 29.53 95 GLY A N 1
ATOM 694 C CA . GLY A 1 95 ? -4.386 -31.919 -50.022 1.00 29.53 95 GLY A CA 1
ATOM 695 C C . GLY A 1 95 ? -5.419 -31.561 -48.948 1.00 29.53 95 GLY A C 1
ATOM 696 O O . GLY A 1 95 ? -5.371 -32.081 -47.841 1.00 29.53 95 GLY A O 1
ATOM 697 N N . ALA A 1 96 ? -6.376 -30.704 -49.304 1.00 34.44 96 ALA A N 1
ATOM 698 C CA . ALA A 1 96 ? -7.727 -30.624 -48.725 1.00 34.44 96 ALA A CA 1
ATOM 699 C C . ALA A 1 96 ? -8.716 -31.014 -49.856 1.00 34.44 96 ALA A C 1
ATOM 701 O O . ALA A 1 96 ? -8.308 -30.880 -51.017 1.00 34.44 96 ALA A O 1
ATOM 702 N N . PRO A 1 97 ? -9.970 -31.474 -49.614 1.00 45.44 97 PRO A N 1
ATOM 703 C CA . PRO A 1 97 ? -11.011 -30.607 -49.028 1.00 45.44 97 PRO A CA 1
ATOM 704 C C . PRO A 1 97 ? -12.164 -31.313 -48.258 1.00 45.44 97 PRO A C 1
ATOM 706 O O . PRO A 1 97 ? -12.339 -32.525 -48.325 1.00 45.44 97 PRO A O 1
ATOM 709 N N . GLY A 1 98 ? -13.042 -30.510 -47.633 1.00 28.59 98 GLY A N 1
ATOM 710 C CA . GLY A 1 98 ? -14.494 -30.768 -47.656 1.00 28.59 98 GLY A CA 1
ATOM 711 C C . GLY A 1 98 ? -15.237 -30.814 -46.313 1.00 28.59 98 GLY A C 1
ATOM 712 O O . GLY A 1 98 ? -15.125 -31.791 -45.582 1.00 28.59 98 GLY A O 1
ATOM 713 N N . GLY A 1 99 ? -16.092 -29.810 -46.060 1.00 28.44 99 GLY A N 1
ATOM 714 C CA . GLY A 1 99 ? -17.207 -29.899 -45.101 1.00 28.44 99 GLY A CA 1
ATOM 715 C C . GLY A 1 99 ? -17.635 -28.567 -44.461 1.00 28.44 99 GLY A C 1
ATOM 716 O O . GLY A 1 99 ? -17.052 -28.150 -43.468 1.00 28.44 99 GLY A O 1
ATOM 717 N N . SER A 1 100 ? -18.678 -27.924 -44.996 1.00 30.69 100 SER A N 1
ATOM 718 C CA . SER A 1 100 ? -19.484 -26.856 -44.353 1.00 30.69 100 SER A CA 1
ATOM 719 C C . SER A 1 100 ? -20.880 -27.419 -43.994 1.00 30.69 100 SER A C 1
ATOM 721 O O . SER A 1 100 ? -21.181 -28.536 -44.411 1.00 30.69 100 SER A O 1
ATOM 723 N N . PRO A 1 101 ? -21.831 -26.631 -43.450 1.00 48.16 101 PRO A N 1
ATOM 724 C CA . PRO A 1 101 ? -21.861 -25.909 -42.172 1.00 48.16 101 PRO A CA 1
ATOM 725 C C . PRO A 1 101 ? -23.085 -26.340 -41.317 1.00 48.16 101 PRO A C 1
ATOM 727 O O . PRO A 1 101 ? -24.045 -26.895 -41.843 1.00 48.16 101 PRO A O 1
ATOM 730 N N . VAL A 1 102 ? -23.114 -26.021 -40.018 1.00 37.16 102 VAL A N 1
ATOM 731 C CA . VAL A 1 102 ? -24.368 -25.988 -39.233 1.00 37.16 102 VAL A CA 1
ATOM 732 C C . VAL A 1 102 ? -24.382 -24.778 -38.300 1.00 37.16 102 VAL A C 1
ATOM 734 O O . VAL A 1 102 ? -23.491 -24.601 -37.473 1.00 37.16 102 VAL A O 1
ATOM 737 N N . GLU A 1 103 ? -25.397 -23.935 -38.488 1.00 33.06 103 GLU A N 1
ATOM 738 C CA . GLU A 1 103 ? -25.782 -22.821 -37.621 1.00 33.06 103 GLU A CA 1
ATOM 739 C C . GLU A 1 103 ? -26.479 -23.314 -36.346 1.00 33.06 103 GLU A C 1
ATOM 741 O O . GLU A 1 103 ? -27.216 -24.299 -36.370 1.00 33.06 103 GLU A O 1
ATOM 746 N N . GLY A 1 104 ? -26.341 -22.541 -35.264 1.00 29.14 104 GLY A N 1
ATOM 747 C CA . GLY A 1 104 ? -27.288 -22.546 -34.149 1.00 29.14 104 GLY A CA 1
ATOM 748 C C . GLY A 1 104 ? -26.622 -22.400 -32.785 1.00 29.14 104 GLY A C 1
ATOM 749 O O . GLY A 1 104 ? -26.128 -23.374 -32.232 1.00 29.14 104 GLY A O 1
ATOM 750 N N . GLY A 1 105 ? -26.655 -21.197 -32.206 1.00 29.17 105 GLY A N 1
ATOM 751 C CA . GLY A 1 105 ? -26.259 -21.017 -30.808 1.00 29.17 105 GLY A CA 1
ATOM 752 C C . GLY A 1 105 ? -25.976 -19.576 -30.420 1.00 29.17 105 GLY A C 1
ATOM 753 O O . GLY A 1 105 ? -24.825 -19.175 -30.305 1.00 29.17 105 GLY A O 1
ATOM 754 N N . SER A 1 106 ? -27.041 -18.806 -30.208 1.00 37.88 106 SER A N 1
ATOM 755 C CA . SER A 1 106 ? -26.996 -17.515 -29.527 1.00 37.88 106 SER A CA 1
ATOM 756 C C . SER A 1 106 ? -26.427 -17.690 -28.113 1.00 37.88 106 SER A C 1
ATOM 758 O O . SER A 1 106 ? -26.936 -18.491 -27.331 1.00 37.88 106 SER A O 1
ATOM 760 N N . GLY A 1 107 ? -25.369 -16.950 -27.798 1.00 26.44 107 GLY A N 1
ATOM 761 C CA . GLY A 1 107 ? -24.700 -16.966 -26.503 1.00 26.44 107 GLY A CA 1
ATOM 762 C C . GLY A 1 107 ? -23.506 -16.026 -26.541 1.00 26.44 107 GLY A C 1
ATOM 763 O O . GLY A 1 107 ? -22.417 -16.409 -26.952 1.00 26.44 107 GLY A O 1
ATOM 764 N N . ALA A 1 108 ? -23.725 -14.769 -26.169 1.00 42.28 108 ALA A N 1
ATOM 765 C CA . ALA A 1 108 ? -22.650 -13.806 -25.991 1.00 42.28 108 ALA A CA 1
ATOM 766 C C . ALA A 1 108 ? -21.634 -14.311 -24.947 1.00 42.28 108 ALA A C 1
ATOM 768 O O . ALA A 1 108 ? -22.051 -14.671 -23.846 1.00 42.28 108 ALA A O 1
ATOM 769 N N . PRO A 1 109 ? -20.318 -14.230 -25.206 1.00 37.53 109 PRO A N 1
ATOM 770 C CA . PRO A 1 109 ? -19.331 -14.112 -24.156 1.00 37.53 109 PRO A CA 1
ATOM 771 C C . PRO A 1 109 ? -18.941 -12.635 -24.053 1.00 37.53 109 PRO A C 1
ATOM 773 O O . PRO A 1 109 ? -18.018 -12.150 -24.704 1.00 37.53 109 PRO A O 1
ATOM 776 N N . GLY A 1 110 ? -19.687 -11.900 -23.231 1.00 36.56 110 GLY A N 1
ATOM 777 C CA . GLY A 1 110 ? -19.096 -10.790 -22.500 1.00 36.56 110 GLY A CA 1
ATOM 778 C C . GLY A 1 110 ? -18.253 -11.369 -21.362 1.00 36.56 110 GLY A C 1
ATOM 779 O O . GLY A 1 110 ? -18.703 -12.294 -20.695 1.00 36.56 110 GLY A O 1
ATOM 780 N N . ALA A 1 111 ? -17.075 -10.779 -21.147 1.00 43.56 111 ALA A N 1
ATOM 781 C CA . ALA A 1 111 ? -16.042 -11.111 -20.156 1.00 43.56 111 ALA A CA 1
ATOM 782 C C . ALA A 1 111 ? -14.975 -12.121 -20.618 1.00 43.56 111 ALA A C 1
ATOM 784 O O . ALA A 1 111 ? -15.226 -13.310 -20.783 1.00 43.56 111 ALA A O 1
ATOM 785 N N . GLY A 1 112 ? -13.744 -11.611 -20.756 1.00 33.44 112 GLY A N 1
ATOM 786 C CA . GLY A 1 112 ? -12.543 -12.433 -20.898 1.00 33.44 112 GLY A CA 1
ATOM 787 C C . GLY A 1 112 ? -11.490 -11.948 -21.893 1.00 33.44 112 GLY A C 1
ATOM 788 O O . GLY A 1 112 ? -10.713 -12.770 -22.364 1.00 33.44 112 GLY A O 1
ATOM 789 N N . ALA A 1 113 ? -11.413 -10.654 -22.227 1.00 33.22 113 ALA A N 1
ATOM 790 C CA . ALA A 1 113 ? -10.194 -10.117 -22.831 1.00 33.22 113 ALA A CA 1
ATOM 791 C C . ALA A 1 113 ? -9.086 -10.139 -21.763 1.00 33.22 113 ALA A C 1
ATOM 793 O O . ALA A 1 113 ? -8.941 -9.196 -20.987 1.00 33.22 113 ALA A O 1
ATOM 794 N N . GLY A 1 114 ? -8.354 -11.252 -21.667 1.00 36.44 114 GLY A N 1
ATOM 795 C CA . GLY A 1 114 ? -7.118 -11.313 -20.898 1.00 36.44 114 GLY A CA 1
ATOM 796 C C . GLY A 1 114 ? -6.192 -10.221 -21.420 1.00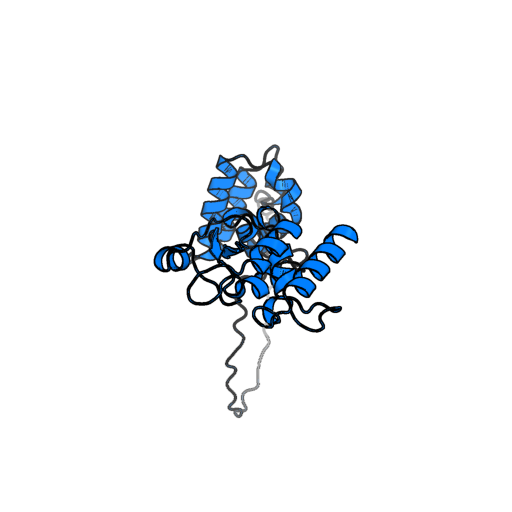 36.44 114 GLY A C 1
ATOM 797 O O . GLY A 1 114 ? -5.784 -10.259 -22.579 1.00 36.44 114 GLY A O 1
ATOM 798 N N . ALA A 1 115 ? -5.931 -9.203 -20.602 1.00 44.06 115 ALA A N 1
ATOM 799 C CA . ALA A 1 115 ? -5.049 -8.119 -20.998 1.00 44.06 115 ALA A CA 1
ATOM 800 C C . ALA A 1 115 ? -3.667 -8.706 -21.369 1.00 44.06 115 ALA A C 1
ATOM 802 O O . ALA A 1 115 ? -3.158 -9.541 -20.616 1.00 44.06 115 ALA A O 1
ATOM 803 N N . PRO A 1 116 ? -3.041 -8.295 -22.487 1.00 46.00 116 PRO A N 1
ATOM 804 C CA . PRO A 1 116 ? -1.782 -8.858 -23.002 1.00 46.00 116 PRO A CA 1
ATOM 805 C C . PRO A 1 116 ? -0.529 -8.496 -22.165 1.00 46.00 116 PRO A C 1
ATOM 807 O O . PRO A 1 116 ? 0.573 -8.408 -22.692 1.00 46.00 116 PRO A O 1
ATOM 810 N N . TYR A 1 117 ? -0.683 -8.293 -20.852 1.00 56.44 117 TYR A N 1
ATOM 811 C CA . TYR A 1 117 ? 0.343 -7.838 -19.898 1.00 56.44 117 TYR A CA 1
ATOM 812 C C . TYR A 1 117 ? 0.664 -8.905 -18.834 1.00 56.44 117 TYR A C 1
ATOM 814 O O . TYR A 1 117 ? 0.882 -8.585 -17.665 1.00 56.44 117 TYR A O 1
ATOM 822 N N . SER A 1 118 ? 0.567 -10.186 -19.198 1.00 59.72 118 SER A N 1
ATOM 823 C CA . SER A 1 118 ? 0.387 -11.300 -18.255 1.00 59.72 118 SER A CA 1
ATOM 824 C C . SER A 1 118 ? 1.637 -12.133 -17.974 1.00 59.72 118 SER A C 1
ATOM 826 O O . SER A 1 118 ? 1.571 -13.031 -17.131 1.00 59.72 118 SER A O 1
ATOM 828 N N . ALA A 1 119 ? 2.770 -11.853 -18.627 1.00 75.75 119 ALA A N 1
ATOM 829 C CA . ALA A 1 119 ? 3.995 -12.576 -18.317 1.00 75.75 119 ALA A CA 1
ATOM 830 C C . ALA A 1 119 ? 4.405 -12.297 -16.862 1.00 75.75 119 ALA A C 1
ATOM 832 O O . ALA A 1 119 ? 4.486 -11.148 -16.414 1.00 75.75 119 ALA A O 1
ATOM 833 N N . SER A 1 120 ? 4.614 -13.380 -16.119 1.00 83.00 120 SER A N 1
ATOM 834 C CA . SER A 1 120 ? 4.997 -13.354 -14.713 1.00 83.00 120 SER A CA 1
ATOM 835 C C . SER A 1 120 ? 6.222 -14.227 -14.498 1.00 83.00 120 SER A C 1
ATOM 837 O O . SER A 1 120 ? 6.431 -15.205 -15.212 1.00 83.00 120 SER A O 1
ATOM 839 N N . TYR A 1 121 ? 7.022 -13.880 -13.498 1.00 83.56 121 TYR A N 1
ATOM 840 C CA . TYR A 1 121 ? 8.203 -14.636 -13.102 1.00 83.56 121 TYR A CA 1
ATOM 841 C C . TYR A 1 121 ? 8.156 -14.846 -11.593 1.00 83.56 121 TYR A C 1
ATOM 843 O O . TYR A 1 121 ? 8.055 -13.879 -10.844 1.00 83.56 121 TYR A O 1
ATOM 851 N N . ALA A 1 122 ? 8.167 -16.104 -11.142 1.00 82.62 122 ALA A N 1
ATOM 852 C CA . ALA A 1 122 ? 7.994 -16.457 -9.726 1.00 82.62 122 ALA A CA 1
ATOM 853 C C . ALA A 1 122 ? 6.761 -15.788 -9.062 1.00 82.62 122 ALA A C 1
ATOM 855 O O . ALA A 1 122 ? 6.775 -15.468 -7.878 1.00 82.62 122 ALA A O 1
ATOM 856 N N . GLY A 1 123 ? 5.696 -15.543 -9.838 1.00 81.25 123 GLY A N 1
ATOM 857 C CA . GLY A 1 123 ? 4.478 -14.861 -9.383 1.00 81.25 123 GLY A CA 1
ATOM 858 C C . GLY A 1 123 ? 4.553 -13.328 -9.335 1.00 81.25 123 GLY A C 1
ATOM 859 O O . GLY A 1 123 ? 3.545 -12.691 -9.037 1.00 81.25 123 GLY A O 1
ATOM 860 N N . PHE A 1 124 ? 5.702 -12.726 -9.654 1.00 86.75 124 PHE A N 1
ATOM 861 C CA . PHE A 1 124 ? 5.847 -11.283 -9.855 1.00 86.75 124 PHE A CA 1
ATOM 862 C C . PHE A 1 124 ? 5.426 -10.885 -11.266 1.00 86.75 124 PHE A C 1
ATOM 864 O O . PHE A 1 124 ? 5.508 -11.682 -12.199 1.00 86.75 124 PHE A O 1
ATOM 871 N N . ARG A 1 125 ? 5.010 -9.633 -11.439 1.00 89.81 125 ARG A N 1
ATOM 872 C CA . ARG A 1 125 ? 4.618 -9.020 -12.714 1.00 89.81 125 ARG A CA 1
ATOM 873 C C . ARG A 1 125 ? 5.442 -7.760 -12.973 1.00 89.81 125 ARG A C 1
ATOM 875 O O . ARG A 1 125 ? 5.961 -7.146 -12.048 1.00 89.81 125 ARG A O 1
ATOM 882 N N . ALA A 1 126 ? 5.481 -7.281 -14.215 1.00 88.94 126 ALA A N 1
ATOM 883 C CA . ALA A 1 126 ? 6.157 -6.017 -14.544 1.00 88.94 126 ALA A CA 1
ATOM 884 C C . ALA A 1 126 ? 5.635 -4.808 -13.734 1.00 88.94 126 ALA A C 1
ATOM 886 O O . ALA A 1 126 ? 6.395 -3.910 -13.372 1.00 88.94 126 ALA A O 1
ATOM 887 N N . VAL A 1 127 ? 4.341 -4.802 -13.397 1.00 86.94 127 VAL A N 1
ATOM 888 C CA . VAL A 1 127 ? 3.720 -3.760 -12.559 1.00 86.94 127 VAL A CA 1
ATOM 889 C C . VAL A 1 127 ? 4.216 -3.764 -11.108 1.00 86.94 127 VAL A C 1
ATOM 891 O O . VAL A 1 127 ? 4.117 -2.735 -10.440 1.00 86.94 127 VAL A O 1
ATOM 894 N N . ASP A 1 128 ? 4.774 -4.880 -10.631 1.00 88.62 128 ASP A N 1
ATOM 895 C CA . ASP A 1 128 ? 5.383 -4.979 -9.303 1.00 88.62 128 ASP A CA 1
ATOM 896 C C . ASP A 1 128 ? 6.713 -4.221 -9.256 1.00 88.62 128 ASP A C 1
ATOM 898 O O . ASP A 1 128 ? 6.960 -3.490 -8.299 1.00 88.62 128 ASP A O 1
ATOM 902 N N . LEU A 1 129 ? 7.515 -4.272 -10.330 1.00 89.69 129 LEU A N 1
ATOM 903 C CA . LEU A 1 129 ? 8.707 -3.424 -10.447 1.00 89.69 129 LEU A CA 1
ATOM 904 C C . LEU A 1 129 ? 8.329 -1.940 -10.455 1.00 89.69 129 LEU A C 1
ATOM 906 O O . LEU A 1 129 ? 8.976 -1.126 -9.801 1.00 89.69 129 LEU A O 1
ATOM 910 N N . ALA A 1 130 ? 7.248 -1.581 -11.152 1.00 88.50 130 ALA A N 1
ATOM 911 C CA . ALA A 1 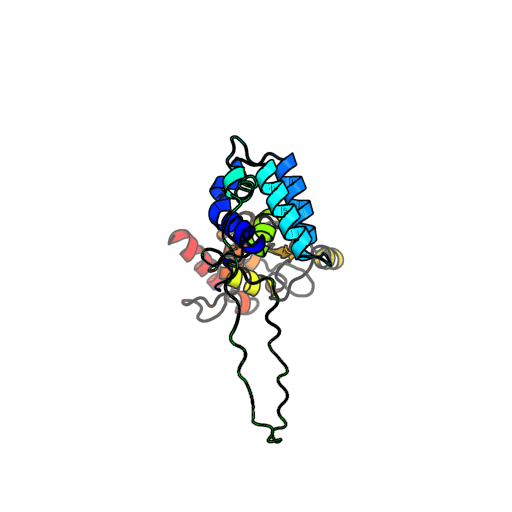130 ? 6.738 -0.215 -11.122 1.00 88.50 130 ALA A CA 1
ATOM 912 C C . ALA A 1 130 ? 6.327 0.210 -9.701 1.00 88.50 130 ALA A C 1
ATOM 914 O O . ALA A 1 130 ? 6.570 1.350 -9.326 1.00 88.50 130 ALA A O 1
ATOM 915 N N . ALA A 1 131 ? 5.765 -0.690 -8.888 1.00 84.31 131 ALA A N 1
ATOM 916 C CA . ALA A 1 131 ? 5.411 -0.382 -7.501 1.00 84.31 131 ALA A CA 1
ATOM 917 C C . ALA A 1 131 ? 6.643 -0.201 -6.600 1.00 84.31 131 ALA A C 1
ATOM 919 O O . ALA A 1 131 ? 6.698 0.753 -5.823 1.00 84.31 131 ALA A O 1
ATOM 920 N N . LEU A 1 132 ? 7.664 -1.044 -6.768 1.00 86.06 132 LEU A N 1
ATOM 921 C CA . LEU A 1 132 ? 8.944 -0.919 -6.062 1.00 86.06 132 LEU A CA 1
ATOM 922 C C . LEU A 1 132 ? 9.657 0.402 -6.389 1.00 86.06 132 LEU A C 1
ATOM 924 O O . LEU A 1 132 ? 10.158 1.084 -5.496 1.00 86.06 132 LEU A O 1
ATOM 928 N N . VAL A 1 133 ? 9.691 0.780 -7.671 1.00 87.19 133 VAL A N 1
ATOM 929 C CA . VAL A 1 133 ? 10.454 1.944 -8.143 1.00 87.19 133 VAL A CA 1
ATOM 930 C C . VAL A 1 133 ? 9.693 3.257 -7.962 1.00 87.19 133 VAL A C 1
ATOM 932 O O . VAL A 1 133 ? 10.300 4.242 -7.545 1.00 87.19 133 VAL A O 1
ATOM 935 N N . LEU A 1 134 ? 8.395 3.291 -8.286 1.00 86.06 134 LEU A N 1
ATOM 936 C CA . LEU A 1 134 ? 7.598 4.526 -8.310 1.00 86.06 134 LEU A CA 1
ATOM 937 C C . LEU A 1 134 ? 6.912 4.818 -6.981 1.00 86.06 134 LEU A C 1
ATOM 939 O O . LEU A 1 134 ? 6.878 5.969 -6.556 1.00 86.06 134 LEU A O 1
ATOM 943 N N . ASP A 1 135 ? 6.359 3.791 -6.338 1.00 80.94 135 ASP A N 1
ATOM 944 C CA . ASP A 1 135 ? 5.576 3.973 -5.111 1.00 80.94 135 ASP A CA 1
ATOM 945 C C . ASP A 1 135 ? 6.453 3.769 -3.861 1.00 80.94 135 ASP A C 1
ATOM 947 O O . ASP A 1 135 ? 6.095 4.199 -2.761 1.00 80.94 135 ASP A O 1
ATOM 951 N N . GLY A 1 136 ? 7.620 3.131 -4.030 1.00 76.50 136 GLY A N 1
ATOM 952 C CA . GLY A 1 136 ? 8.550 2.797 -2.951 1.00 76.50 136 GLY A CA 1
ATOM 953 C C . GLY A 1 136 ? 8.007 1.726 -2.005 1.00 76.50 136 GLY A C 1
ATOM 954 O O . GLY A 1 136 ? 8.454 1.642 -0.865 1.00 76.50 136 GLY A O 1
ATOM 955 N N . THR A 1 137 ? 7.016 0.942 -2.441 1.00 78.81 137 THR A N 1
ATOM 956 C CA . THR A 1 137 ? 6.382 -0.085 -1.606 1.00 78.81 137 THR A CA 1
ATOM 957 C C . THR A 1 137 ? 7.017 -1.452 -1.818 1.00 78.81 137 THR A C 1
ATOM 959 O O . THR A 1 137 ? 7.203 -1.892 -2.951 1.00 78.81 137 THR A O 1
ATOM 962 N N . ARG A 1 138 ? 7.297 -2.151 -0.712 1.00 80.62 138 ARG A N 1
ATOM 963 C CA . ARG A 1 138 ? 7.740 -3.555 -0.700 1.00 80.62 138 ARG A CA 1
ATOM 964 C C . ARG A 1 138 ? 6.577 -4.549 -0.772 1.00 80.62 138 ARG A C 1
ATOM 966 O O . ARG A 1 138 ? 6.807 -5.741 -0.945 1.00 80.62 138 ARG A O 1
ATOM 973 N N . MET A 1 139 ? 5.332 -4.069 -0.692 1.00 79.19 139 MET A N 1
ATOM 974 C CA . MET A 1 139 ? 4.121 -4.894 -0.762 1.00 79.19 139 MET A CA 1
ATOM 975 C C . MET A 1 139 ? 3.814 -5.301 -2.209 1.00 79.19 139 MET A C 1
ATOM 977 O O . MET A 1 139 ? 2.872 -4.817 -2.843 1.00 79.19 139 MET A O 1
ATOM 981 N N . VAL A 1 140 ? 4.665 -6.151 -2.773 1.00 80.56 140 VAL A N 1
ATOM 982 C CA . VAL A 1 140 ? 4.614 -6.592 -4.170 1.00 80.56 140 VAL A CA 1
ATOM 983 C C . VAL A 1 140 ? 4.743 -8.110 -4.287 1.00 80.56 140 VAL A C 1
ATOM 985 O O . VAL A 1 140 ? 5.060 -8.801 -3.321 1.00 80.56 140 VAL A O 1
ATOM 988 N N . GLY A 1 141 ? 4.497 -8.639 -5.486 1.00 81.56 141 GLY A N 1
ATOM 989 C CA . GLY A 1 141 ? 4.630 -10.067 -5.760 1.00 81.56 141 GLY A CA 1
ATOM 990 C C . GLY A 1 141 ? 3.410 -10.887 -5.325 1.00 81.56 141 GLY A C 1
ATOM 991 O O . GLY A 1 141 ? 2.380 -10.331 -4.932 1.00 81.56 141 GLY A O 1
ATOM 992 N N . PRO A 1 142 ? 3.491 -12.224 -5.410 1.00 75.25 142 PRO A N 1
ATOM 993 C CA . PRO A 1 142 ? 2.311 -13.090 -5.379 1.00 75.25 142 PRO A CA 1
ATOM 994 C C . PRO A 1 142 ? 1.600 -13.135 -4.021 1.00 75.25 142 PRO A C 1
ATOM 996 O O . PRO A 1 142 ? 0.398 -13.376 -3.977 1.00 75.25 142 PRO A O 1
ATOM 999 N N . VAL A 1 143 ? 2.324 -12.899 -2.923 1.00 78.75 143 VAL A N 1
ATOM 1000 C CA . VAL A 1 143 ? 1.765 -12.936 -1.562 1.00 78.75 143 VAL A CA 1
ATOM 1001 C C . VAL A 1 143 ? 1.307 -11.547 -1.120 1.00 78.75 143 VAL A C 1
ATOM 1003 O O . VAL A 1 143 ? 0.158 -11.372 -0.723 1.00 78.75 143 VAL A O 1
ATOM 1006 N N . LEU A 1 144 ? 2.182 -10.542 -1.221 1.00 81.06 144 LEU A N 1
ATOM 1007 C CA . LEU A 1 144 ? 1.913 -9.203 -0.686 1.00 81.06 144 LEU A CA 1
ATOM 1008 C C . LEU A 1 144 ? 1.151 -8.300 -1.663 1.00 81.06 144 LEU A C 1
ATOM 1010 O O . LEU A 1 144 ? 0.461 -7.383 -1.223 1.00 81.06 144 LEU A O 1
ATOM 1014 N N . GLY A 1 145 ? 1.214 -8.562 -2.971 1.00 81.94 145 GLY A N 1
ATOM 1015 C CA . GLY A 1 145 ? 0.470 -7.810 -3.986 1.00 81.94 145 GLY A CA 1
ATOM 1016 C C . GLY A 1 145 ? -1.050 -7.855 -3.775 1.00 81.94 145 GLY A C 1
ATOM 1017 O O . GLY A 1 145 ? -1.668 -6.795 -3.692 1.00 81.94 145 GLY A O 1
ATOM 1018 N N . PRO A 1 146 ? -1.670 -9.040 -3.604 1.00 85.06 146 PRO A N 1
ATOM 1019 C CA . PRO A 1 146 ? -3.095 -9.135 -3.283 1.00 85.06 146 PRO A CA 1
ATOM 1020 C C . PRO A 1 146 ? -3.479 -8.426 -1.977 1.00 85.06 146 PRO A C 1
ATOM 1022 O O . PRO A 1 146 ? -4.541 -7.807 -1.900 1.00 85.06 146 PRO A O 1
ATOM 1025 N N . VAL A 1 147 ? -2.609 -8.476 -0.960 1.00 86.81 147 VAL A N 1
ATOM 1026 C CA . VAL A 1 147 ? -2.813 -7.756 0.307 1.00 86.81 147 VAL A CA 1
ATOM 1027 C C . VAL A 1 147 ? -2.799 -6.248 0.067 1.00 86.81 147 VAL A C 1
ATOM 1029 O O . VAL A 1 147 ? -3.728 -5.558 0.483 1.00 86.81 147 VAL A O 1
ATOM 1032 N N . ARG A 1 148 ? -1.809 -5.739 -0.675 1.00 88.25 148 ARG A N 1
ATOM 1033 C CA . ARG A 1 148 ? -1.720 -4.329 -1.075 1.00 88.25 148 ARG A CA 1
ATOM 1034 C C . ARG A 1 148 ? -2.987 -3.872 -1.789 1.00 88.25 148 ARG A C 1
ATOM 1036 O O . ARG A 1 148 ? -3.562 -2.848 -1.427 1.00 88.25 148 ARG A O 1
ATOM 1043 N N . ASP A 1 149 ? -3.424 -4.631 -2.789 1.00 88.44 149 ASP A N 1
ATOM 1044 C CA . ASP A 1 149 ? -4.580 -4.285 -3.612 1.00 88.44 149 ASP A CA 1
ATOM 1045 C C . ASP A 1 149 ? -5.867 -4.261 -2.760 1.00 88.44 149 ASP A C 1
ATOM 1047 O O . ASP A 1 149 ? -6.664 -3.327 -2.873 1.00 88.44 149 ASP A O 1
ATOM 1051 N N . ARG A 1 150 ? -6.028 -5.211 -1.822 1.00 92.00 150 ARG A N 1
ATOM 1052 C CA . ARG A 1 150 ? -7.116 -5.211 -0.826 1.00 92.00 150 ARG A CA 1
ATOM 1053 C C . ARG A 1 150 ? -7.079 -3.969 0.068 1.00 92.00 150 ARG A C 1
ATOM 1055 O O . ARG A 1 150 ? -8.112 -3.331 0.261 1.00 92.00 150 ARG A O 1
ATOM 1062 N N . LEU A 1 151 ? -5.914 -3.630 0.622 1.00 93.25 151 LEU A N 1
ATOM 1063 C CA . LEU A 1 151 ? -5.758 -2.494 1.535 1.00 93.25 151 LEU A CA 1
ATOM 1064 C C . LEU A 1 151 ? -5.965 -1.153 0.824 1.00 93.25 151 LEU A C 1
ATOM 1066 O O . LEU A 1 151 ? -6.550 -0.242 1.398 1.00 93.25 151 LEU A O 1
ATOM 1070 N N . LEU A 1 152 ? -5.556 -1.026 -0.440 1.00 92.81 152 LEU A N 1
ATOM 1071 C CA . LEU A 1 152 ? -5.776 0.189 -1.231 1.00 92.81 152 LEU A CA 1
ATOM 1072 C C . LEU A 1 152 ? -7.240 0.380 -1.661 1.00 92.81 152 LEU A C 1
ATOM 1074 O O . LEU A 1 152 ? -7.654 1.520 -1.904 1.00 92.81 152 LEU A O 1
ATOM 1078 N N . ALA A 1 153 ? -8.017 -0.705 -1.738 1.00 93.56 153 ALA A N 1
ATOM 1079 C CA . ALA A 1 153 ? -9.427 -0.680 -2.123 1.00 93.56 153 ALA A CA 1
ATOM 1080 C C . ALA A 1 153 ? -10.362 -0.141 -1.027 1.00 93.56 153 ALA A C 1
ATOM 1082 O O . ALA A 1 153 ? -11.511 0.198 -1.321 1.00 93.56 153 ALA A O 1
ATOM 1083 N N . VAL A 1 154 ? -9.903 -0.037 0.225 1.00 94.56 154 VAL A N 1
ATOM 1084 C CA . VAL A 1 154 ? -10.734 0.511 1.305 1.00 94.56 154 VAL A CA 1
ATOM 1085 C C . VAL A 1 154 ? -11.010 2.007 1.094 1.00 94.56 154 VAL A C 1
ATOM 1087 O O . VAL A 1 154 ? -10.192 2.716 0.490 1.00 94.56 154 VAL A O 1
ATOM 1090 N N . PRO A 1 155 ? -12.141 2.529 1.606 1.00 94.94 155 PRO A N 1
ATOM 1091 C CA . PRO A 1 155 ? -12.401 3.963 1.595 1.00 94.94 155 PRO A CA 1
ATOM 1092 C C . PRO A 1 155 ? -11.250 4.731 2.252 1.00 94.94 155 PRO A C 1
ATOM 1094 O O . PRO A 1 155 ? -10.824 4.398 3.359 1.00 94.94 155 PRO A O 1
ATOM 1097 N N . ALA A 1 156 ? -10.762 5.773 1.584 1.00 95.62 156 ALA A N 1
ATOM 1098 C CA . ALA A 1 156 ? -9.638 6.581 2.043 1.00 95.62 156 ALA A CA 1
ATOM 1099 C C . ALA A 1 156 ? -9.848 8.059 1.697 1.00 95.62 156 ALA A C 1
ATOM 1101 O O . ALA A 1 156 ? -10.539 8.384 0.731 1.00 95.62 156 ALA A O 1
ATOM 1102 N N . LEU A 1 157 ? -9.241 8.939 2.488 1.00 95.56 157 LEU A N 1
ATOM 1103 C CA . LEU A 1 157 ? -9.113 10.363 2.193 1.00 95.56 157 LEU A CA 1
ATOM 1104 C C . LEU A 1 157 ? -7.773 10.624 1.497 1.00 95.56 157 LEU A C 1
ATOM 1106 O O . LEU A 1 157 ? -6.777 9.955 1.786 1.00 95.56 157 LEU A O 1
ATOM 1110 N N . SER A 1 158 ? -7.755 11.593 0.582 1.00 94.88 158 SER A N 1
ATOM 1111 C CA . SER A 1 158 ? -6.511 12.196 0.100 1.00 94.88 158 SER A CA 1
ATOM 1112 C C . SER A 1 158 ? -5.975 13.192 1.129 1.00 94.88 158 SER A C 1
ATOM 1114 O O . SER A 1 158 ? -6.692 13.614 2.038 1.00 94.88 158 SER A O 1
ATOM 1116 N N . GLU A 1 159 ? -4.721 13.606 0.965 1.00 94.62 159 GLU A N 1
ATOM 1117 C CA . GLU A 1 159 ? -4.107 14.633 1.813 1.00 94.62 159 GLU A CA 1
ATOM 1118 C C . GLU A 1 159 ? -4.885 15.950 1.754 1.00 94.62 159 GLU A C 1
ATOM 1120 O O . GLU A 1 159 ? -5.178 16.544 2.790 1.00 94.62 159 GLU A O 1
ATOM 1125 N N . ASP A 1 160 ? -5.288 16.363 0.552 1.00 95.44 160 ASP A N 1
ATOM 1126 C CA . ASP A 1 160 ? -6.072 17.581 0.349 1.00 95.44 160 ASP A CA 1
ATOM 1127 C C . ASP A 1 160 ? -7.445 17.480 1.011 1.00 95.44 160 ASP A C 1
ATOM 1129 O O . ASP A 1 160 ? -7.845 18.398 1.719 1.00 95.44 160 ASP A O 1
ATOM 1133 N N . ALA A 1 161 ? -8.116 16.328 0.908 1.00 94.75 161 ALA A N 1
ATOM 1134 C CA . ALA A 1 161 ? -9.400 16.118 1.569 1.00 94.75 161 ALA A CA 1
ATOM 1135 C C . ALA A 1 161 ? -9.295 16.192 3.102 1.00 94.75 161 ALA A C 1
ATOM 1137 O O . ALA A 1 161 ? -10.250 16.609 3.753 1.00 94.75 161 ALA A O 1
ATOM 1138 N N . VAL A 1 162 ? -8.164 15.792 3.697 1.00 95.25 162 VAL A N 1
ATOM 1139 C CA . VAL A 1 162 ? -7.921 15.959 5.142 1.00 95.25 162 VAL A CA 1
ATOM 1140 C C . VAL A 1 162 ? -7.683 17.433 5.483 1.00 95.25 162 VAL A C 1
ATOM 1142 O O . VAL A 1 162 ? -8.295 17.937 6.427 1.00 95.25 162 VAL A O 1
ATOM 1145 N N . ARG A 1 163 ? -6.866 18.146 4.693 1.00 94.69 163 ARG A N 1
ATOM 1146 C CA . ARG A 1 163 ? -6.579 19.580 4.895 1.00 94.69 163 ARG A CA 1
ATOM 1147 C C . ARG A 1 163 ? -7.823 20.451 4.768 1.00 94.69 163 ARG A C 1
ATOM 1149 O O . ARG A 1 163 ? -8.060 21.301 5.619 1.00 94.69 163 ARG A O 1
ATOM 1156 N N . GLU A 1 164 ? -8.639 20.220 3.742 1.00 94.69 164 GLU A N 1
ATOM 1157 C CA . GLU A 1 164 ? -9.898 20.942 3.503 1.00 94.69 164 GLU A CA 1
ATOM 1158 C C . GLU A 1 164 ? -10.872 20.821 4.679 1.00 94.69 164 GLU A C 1
ATOM 1160 O O . GLU A 1 164 ? -11.676 21.716 4.931 1.00 94.69 164 GLU A O 1
ATOM 1165 N N . ARG A 1 165 ? -10.777 19.722 5.430 1.00 93.50 165 ARG A N 1
ATOM 1166 C CA . ARG A 1 165 ? -11.592 19.437 6.614 1.00 93.50 165 ARG A CA 1
ATOM 1167 C C . ARG A 1 165 ? -10.922 19.874 7.923 1.00 93.50 165 ARG A C 1
ATOM 1169 O O . ARG A 1 165 ? -11.422 19.547 8.996 1.00 93.50 165 ARG A O 1
ATOM 1176 N N . GLY A 1 166 ? -9.804 20.599 7.843 1.00 90.12 166 GLY A N 1
ATOM 1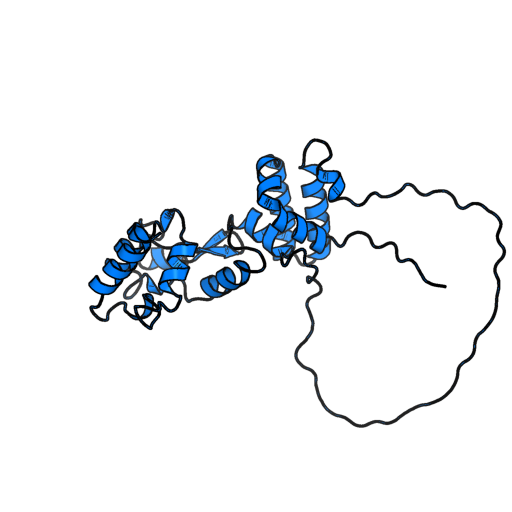177 C CA . GLY A 1 166 ? -9.078 21.160 8.984 1.00 90.12 166 GLY A CA 1
ATOM 1178 C C . GLY A 1 166 ? -8.159 20.183 9.723 1.00 90.12 166 GLY A C 1
ATOM 1179 O O . GLY A 1 166 ? -7.686 20.516 10.807 1.00 90.12 166 GLY A O 1
ATOM 1180 N N . GLY A 1 167 ? -7.914 18.989 9.175 1.00 91.12 167 GLY A N 1
ATOM 1181 C CA . GLY A 1 167 ? -6.986 18.010 9.742 1.00 91.12 167 GLY A CA 1
ATOM 1182 C C . GLY A 1 167 ? -5.559 18.149 9.202 1.00 91.12 167 GLY A C 1
ATOM 1183 O O . GLY A 1 167 ? -5.326 18.765 8.161 1.00 91.12 167 GLY A O 1
ATOM 1184 N N . ASP A 1 168 ? -4.605 17.512 9.883 1.00 93.00 168 ASP A N 1
ATOM 1185 C CA . ASP A 1 168 ? -3.227 17.365 9.407 1.00 93.00 168 ASP A CA 1
ATOM 1186 C C . ASP A 1 168 ? -3.009 15.958 8.811 1.00 93.00 168 ASP A C 1
ATOM 1188 O O . ASP A 1 168 ? -2.985 14.979 9.563 1.00 93.00 168 ASP A O 1
ATOM 1192 N N . PRO A 1 169 ? -2.830 15.811 7.481 1.00 94.00 169 PRO A N 1
ATOM 1193 C CA . PRO A 1 169 ? -2.558 14.509 6.869 1.00 94.00 169 PRO A CA 1
ATOM 1194 C C . PRO A 1 169 ? -1.200 13.917 7.283 1.00 94.00 169 PRO A C 1
ATOM 1196 O O . PRO A 1 169 ? -0.991 12.709 7.153 1.00 94.00 169 PRO A O 1
ATOM 1199 N N . TYR A 1 170 ? -0.278 14.725 7.810 1.00 94.06 170 TYR A N 1
ATOM 1200 C CA . TYR A 1 170 ? 1.040 14.286 8.272 1.00 94.06 170 TYR A CA 1
ATOM 1201 C C . TYR A 1 170 ? 1.163 14.222 9.801 1.00 94.06 170 TYR A C 1
ATOM 1203 O O . TYR A 1 170 ? 2.262 14.031 10.317 1.00 94.06 170 TYR A O 1
ATOM 1211 N N . GLY A 1 171 ? 0.036 14.262 10.521 1.00 92.44 171 GLY A N 1
ATOM 1212 C CA . GLY A 1 171 ? 0.022 14.095 11.974 1.00 92.44 171 GLY A CA 1
ATOM 1213 C C . GLY A 1 171 ? 0.581 12.729 12.418 1.00 92.44 171 GLY A C 1
ATOM 1214 O O . GLY A 1 171 ? 0.246 11.712 11.811 1.00 92.44 171 GLY A O 1
ATOM 1215 N N . PRO A 1 172 ? 1.430 12.661 13.454 1.00 91.69 172 PRO A N 1
ATOM 1216 C CA . PRO A 1 172 ? 2.108 11.423 13.853 1.00 91.69 172 PRO A CA 1
ATOM 1217 C C . PRO A 1 172 ? 1.124 10.292 14.185 1.00 91.69 172 PRO A C 1
ATOM 1219 O O . PRO A 1 172 ? 0.053 10.543 14.743 1.00 91.69 172 PRO A O 1
ATOM 1222 N N . GLY A 1 173 ? 1.491 9.046 13.864 1.00 92.56 173 GLY A N 1
ATOM 1223 C CA . GLY A 1 173 ? 0.644 7.877 14.122 1.00 92.56 173 GLY A CA 1
ATOM 1224 C C . GLY A 1 173 ? -0.560 7.733 13.183 1.00 92.56 173 GLY A C 1
ATOM 1225 O O . GLY A 1 173 ? -1.509 7.027 13.518 1.00 92.56 173 GLY A O 1
ATOM 1226 N N . LEU A 1 174 ? -0.562 8.381 12.014 1.00 97.19 174 LEU A N 1
ATOM 1227 C CA . LEU A 1 174 ? -1.525 8.087 10.947 1.00 97.19 174 LEU A CA 1
ATOM 1228 C C . LEU A 1 174 ? -0.936 7.075 9.961 1.00 97.19 174 LEU A C 1
ATOM 1230 O O . LEU A 1 174 ? 0.128 7.286 9.386 1.00 97.19 174 LEU A O 1
ATOM 1234 N N . VAL A 1 175 ? -1.703 6.032 9.669 1.00 96.81 175 VAL A N 1
ATOM 1235 C CA . VAL A 1 175 ? -1.449 5.112 8.563 1.00 96.81 175 VAL A CA 1
ATOM 1236 C C . VAL A 1 175 ? -1.587 5.865 7.241 1.00 96.81 175 VAL A C 1
ATOM 1238 O O . VAL A 1 175 ? -2.652 6.407 6.917 1.00 96.81 175 VAL A O 1
ATOM 1241 N N . ARG A 1 176 ? -0.512 5.849 6.451 1.00 95.25 176 ARG A N 1
ATOM 1242 C CA . ARG A 1 176 ? -0.441 6.444 5.112 1.00 95.25 176 ARG A CA 1
ATOM 1243 C C . ARG A 1 176 ? -0.031 5.383 4.112 1.00 95.25 176 ARG A C 1
ATOM 1245 O O . ARG A 1 176 ? 1.123 4.969 4.064 1.00 95.25 176 ARG A O 1
ATOM 1252 N N . LEU A 1 177 ? -0.976 4.964 3.281 1.00 93.75 177 LEU A N 1
ATOM 1253 C CA . LEU A 1 177 ? -0.710 3.999 2.225 1.00 93.75 177 LEU A CA 1
ATOM 1254 C C . LEU A 1 177 ? -0.367 4.741 0.940 1.00 93.75 177 LEU A C 1
ATOM 1256 O O . LEU A 1 177 ? -1.133 5.588 0.480 1.00 93.75 177 LEU A O 1
ATOM 1260 N N . ARG A 1 178 ? 0.776 4.412 0.339 1.00 88.31 178 ARG A N 1
ATOM 1261 C CA . ARG A 1 178 ? 1.135 4.923 -0.987 1.00 88.31 178 ARG A CA 1
ATOM 1262 C C . ARG A 1 178 ? 0.460 4.067 -2.050 1.00 88.31 178 ARG A C 1
ATOM 1264 O O . ARG A 1 178 ? 0.765 2.886 -2.203 1.00 88.31 178 ARG A O 1
ATOM 1271 N N . GLY A 1 179 ? -0.502 4.667 -2.741 1.00 82.94 179 GLY A N 1
ATOM 1272 C CA . GLY A 1 179 ? -1.133 4.100 -3.922 1.00 82.94 179 GLY A CA 1
ATOM 1273 C C . GLY A 1 179 ? -0.288 4.301 -5.185 1.00 82.94 179 GLY A C 1
ATOM 1274 O O . GLY A 1 179 ? 0.849 4.774 -5.109 1.00 82.94 179 GLY A O 1
ATOM 1275 N N . PRO A 1 180 ? -0.852 3.970 -6.359 1.00 76.88 180 PRO A N 1
ATOM 1276 C CA . PRO A 1 180 ? -0.181 4.165 -7.639 1.00 76.88 180 PRO A CA 1
ATOM 1277 C C . PRO A 1 180 ? 0.289 5.613 -7.835 1.00 76.88 180 PRO A C 1
ATOM 1279 O O . PRO A 1 180 ? -0.466 6.554 -7.589 1.00 76.88 180 PRO A O 1
ATOM 1282 N N . GLY A 1 181 ? 1.534 5.783 -8.280 1.00 72.12 181 GLY A N 1
ATOM 1283 C CA . GLY A 1 181 ? 2.147 7.095 -8.505 1.00 72.12 181 GLY A CA 1
ATOM 1284 C C . GLY A 1 181 ? 2.622 7.776 -7.219 1.00 72.12 181 GLY A C 1
ATOM 1285 O O . GLY A 1 181 ? 2.847 8.982 -7.219 1.00 72.12 181 GLY A O 1
ATOM 1286 N N . GLY A 1 182 ? 2.733 7.027 -6.117 1.00 77.88 182 GLY A N 1
ATOM 1287 C CA . GLY A 1 182 ? 3.092 7.562 -4.802 1.00 77.88 182 GLY A CA 1
ATOM 1288 C C . GLY A 1 182 ? 1.974 8.350 -4.112 1.00 77.88 182 GLY A C 1
ATOM 1289 O O . GLY A 1 182 ? 2.217 8.946 -3.064 1.00 77.88 182 GLY A O 1
ATOM 1290 N N . ALA A 1 183 ? 0.756 8.348 -4.666 1.00 86.94 183 ALA A N 1
ATOM 1291 C CA . ALA A 1 183 ? -0.373 9.083 -4.112 1.00 86.94 183 ALA A CA 1
ATOM 1292 C C . ALA A 1 183 ? -0.696 8.603 -2.690 1.00 86.94 183 ALA A C 1
ATOM 1294 O O . ALA A 1 183 ? -0.987 7.423 -2.471 1.00 86.94 183 ALA A O 1
ATOM 1295 N N . VAL A 1 184 ? -0.671 9.517 -1.723 1.00 91.62 184 VAL A N 1
ATOM 1296 C CA . VAL A 1 184 ? -0.960 9.194 -0.324 1.00 91.62 184 VAL A CA 1
ATOM 1297 C C . VAL A 1 184 ? -2.460 8.992 -0.133 1.00 91.62 184 VAL A C 1
ATOM 1299 O O . VAL A 1 184 ? -3.285 9.836 -0.489 1.00 91.62 184 VAL A O 1
ATOM 1302 N N . ARG A 1 185 ? -2.810 7.850 0.455 1.00 95.00 185 ARG A N 1
ATOM 1303 C CA . ARG A 1 185 ? -4.165 7.475 0.848 1.00 95.00 185 ARG A CA 1
ATOM 1304 C C . ARG A 1 185 ? -4.188 7.262 2.351 1.00 95.00 185 ARG A C 1
ATOM 1306 O O . ARG A 1 185 ? -3.445 6.431 2.870 1.00 95.00 185 ARG A O 1
ATOM 1313 N N . LEU A 1 186 ? -5.065 7.985 3.039 1.00 96.69 186 LEU A N 1
ATOM 1314 C CA . LEU A 1 186 ? -5.303 7.822 4.469 1.00 96.69 186 LEU A CA 1
ATOM 1315 C C . LEU A 1 186 ? -6.593 7.016 4.660 1.00 96.69 186 LEU A C 1
ATOM 1317 O O . LEU A 1 186 ? -7.673 7.558 4.402 1.00 96.69 186 LEU A O 1
ATOM 1321 N N . PRO A 1 187 ? -6.530 5.734 5.072 1.00 97.12 187 PRO A N 1
ATOM 1322 C CA . PRO A 1 187 ? -7.725 4.928 5.307 1.00 97.12 187 PRO A CA 1
ATOM 1323 C C . PRO A 1 187 ? -8.751 5.651 6.188 1.00 97.12 187 PRO A C 1
ATOM 1325 O O . PRO A 1 187 ? -8.419 6.189 7.244 1.00 97.12 187 PRO A O 1
ATOM 1328 N N . ARG A 1 188 ? -10.014 5.674 5.745 1.00 96.00 188 ARG A N 1
ATOM 1329 C CA . ARG A 1 188 ? -11.070 6.527 6.316 1.00 96.00 188 ARG A CA 1
ATOM 1330 C C . ARG A 1 188 ? -11.408 6.176 7.764 1.00 96.00 188 ARG A C 1
ATOM 1332 O O . ARG A 1 188 ? -11.831 7.067 8.497 1.00 96.00 188 ARG A O 1
ATOM 1339 N N . PHE A 1 189 ? -11.211 4.916 8.163 1.00 96.31 189 PHE A N 1
ATOM 1340 C CA . PHE A 1 189 ? -11.506 4.427 9.516 1.00 96.31 189 PHE A CA 1
ATOM 1341 C C . PHE A 1 189 ? -10.743 5.194 10.602 1.00 96.31 189 PHE A C 1
ATOM 1343 O O . PHE A 1 189 ? -11.216 5.277 11.728 1.00 96.31 189 PHE A O 1
ATOM 1350 N N . GLN A 1 190 ? -9.592 5.787 10.263 1.00 97.00 190 GLN A N 1
ATOM 1351 C CA . GLN A 1 190 ? -8.755 6.514 11.215 1.00 97.00 190 GLN A CA 1
ATOM 1352 C C . GLN A 1 190 ? -9.416 7.778 11.762 1.00 97.00 190 GLN A C 1
ATOM 1354 O O . GLN A 1 190 ? -8.988 8.281 12.796 1.00 97.00 190 GLN A O 1
ATOM 1359 N N . PHE A 1 191 ? -10.462 8.274 11.098 1.00 95.88 191 PHE A N 1
ATOM 1360 C CA . PHE A 1 191 ? -11.084 9.554 11.401 1.00 95.88 191 PHE A CA 1
ATOM 1361 C C . PHE A 1 191 ? -12.530 9.388 11.879 1.00 95.88 191 PHE A C 1
ATOM 1363 O O . PHE A 1 191 ? -13.354 8.765 11.205 1.00 95.88 191 PHE A O 1
ATOM 1370 N N . ALA A 1 192 ? -12.850 10.018 13.005 1.00 89.75 192 ALA A N 1
ATOM 1371 C CA . ALA A 1 192 ? -14.204 10.290 13.458 1.00 89.75 192 ALA A CA 1
ATOM 1372 C C . ALA A 1 192 ? -14.774 11.516 12.726 1.00 89.75 192 ALA A C 1
ATOM 1374 O O . ALA A 1 192 ? -14.050 12.467 12.415 1.00 89.75 192 ALA A O 1
ATOM 1375 N N . GLY A 1 193 ? -16.087 11.513 12.473 1.00 82.75 193 GLY A N 1
ATOM 1376 C CA . GLY A 1 193 ? -16.760 12.633 11.809 1.00 82.75 193 GLY A CA 1
ATOM 1377 C C . GLY A 1 193 ? -16.087 12.996 10.481 1.00 82.75 193 GLY A C 1
ATOM 1378 O O . GLY A 1 193 ? -15.833 12.116 9.651 1.00 82.75 193 GLY A O 1
ATOM 1379 N N . ASP A 1 194 ? -15.782 14.280 10.282 1.00 77.38 194 ASP A N 1
ATOM 1380 C CA . ASP A 1 194 ? -15.268 14.780 9.007 1.00 77.38 194 ASP A CA 1
ATOM 1381 C C . ASP A 1 194 ? -13.788 14.469 8.753 1.00 77.38 194 ASP A C 1
ATOM 1383 O O . ASP A 1 194 ? -13.494 13.968 7.666 1.00 77.38 194 ASP A O 1
ATOM 1387 N N . ALA A 1 195 ? -12.882 14.702 9.710 1.00 85.19 195 ALA A N 1
ATOM 1388 C CA . ALA A 1 195 ? -11.449 14.382 9.582 1.00 85.19 195 ALA A CA 1
ATOM 1389 C C . ALA A 1 195 ? -10.676 14.388 10.918 1.00 85.19 195 ALA A C 1
ATOM 1391 O O . ALA A 1 195 ? -9.459 14.565 10.916 1.00 85.19 195 ALA A O 1
ATOM 1392 N N . LEU A 1 196 ? -11.345 14.219 12.066 1.00 90.94 196 LEU A N 1
ATOM 1393 C CA . LEU A 1 196 ? -10.648 14.208 13.356 1.00 90.94 196 LEU A CA 1
ATOM 1394 C C . LEU A 1 196 ? -10.148 12.788 13.656 1.00 90.94 196 LEU A C 1
ATOM 1396 O O . LEU A 1 196 ? -10.985 11.891 13.755 1.00 90.94 196 LEU A O 1
ATOM 1400 N N . PRO A 1 197 ? -8.835 12.538 13.803 1.00 94.69 197 PRO A N 1
ATOM 1401 C CA . PRO A 1 197 ? -8.351 11.195 14.094 1.00 94.69 197 PRO A CA 1
ATOM 1402 C C . PRO A 1 197 ? -8.892 10.669 15.426 1.00 94.69 197 PRO A C 1
ATOM 1404 O O . PRO A 1 197 ? -8.964 11.410 16.409 1.00 94.69 197 PRO A O 1
ATOM 1407 N N . TRP A 1 198 ? -9.240 9.385 15.482 1.00 95.69 198 TRP A N 1
ATOM 1408 C CA . TRP A 1 198 ? -9.566 8.742 16.754 1.00 95.69 198 TRP A CA 1
ATOM 1409 C C . TRP A 1 198 ? -8.315 8.706 17.649 1.00 95.69 198 TRP A C 1
ATOM 1411 O O . TRP A 1 198 ? -7.285 8.193 17.204 1.00 95.69 198 TRP A O 1
ATOM 1421 N N . PRO A 1 199 ? -8.379 9.154 18.918 1.00 95.50 199 PRO A N 1
ATOM 1422 C CA . PRO A 1 199 ? -7.233 9.073 19.825 1.00 95.50 199 PRO A CA 1
ATOM 1423 C C . PRO A 1 199 ? -6.694 7.644 19.984 1.00 95.50 199 PRO A C 1
ATOM 1425 O O . PRO A 1 199 ? -5.485 7.437 19.931 1.00 95.50 199 PRO A O 1
ATOM 1428 N N . VAL A 1 200 ? -7.591 6.653 20.084 1.00 97.12 200 VAL A N 1
ATOM 1429 C CA . VAL A 1 200 ? -7.219 5.231 20.161 1.00 97.12 200 VAL A CA 1
ATOM 1430 C C . VAL A 1 200 ? -6.497 4.742 18.903 1.00 97.12 200 VAL A C 1
ATOM 1432 O O . VAL A 1 200 ? -5.569 3.946 19.005 1.00 97.12 200 VAL A O 1
ATOM 1435 N N . VAL A 1 201 ? -6.860 5.251 17.718 1.00 97.62 201 VAL A N 1
ATOM 1436 C CA . VAL A 1 201 ? -6.167 4.897 16.470 1.00 97.62 201 VAL A CA 1
ATOM 1437 C C . VAL A 1 201 ? -4.734 5.409 16.504 1.00 97.62 201 VAL A C 1
ATOM 1439 O O . VAL A 1 201 ? -3.820 4.644 16.220 1.00 97.62 201 VAL A O 1
ATOM 1442 N N . LEU A 1 202 ? -4.525 6.665 16.908 1.00 97.38 202 LEU A N 1
ATOM 1443 C CA . LEU A 1 202 ? -3.180 7.234 17.023 1.00 97.38 202 LEU A CA 1
ATOM 1444 C C . LEU A 1 202 ? -2.331 6.510 18.077 1.00 97.38 202 LEU A C 1
ATOM 1446 O O . LEU A 1 202 ? -1.120 6.388 17.919 1.00 97.38 202 LEU A O 1
ATOM 1450 N N . GLU A 1 203 ? -2.935 6.047 19.172 1.00 97.56 203 GLU A N 1
ATOM 1451 C CA . GLU A 1 203 ? -2.231 5.263 20.189 1.00 97.56 203 GLU A CA 1
ATOM 1452 C C . GLU A 1 203 ? -1.795 3.897 19.665 1.00 97.56 203 GLU A C 1
ATOM 1454 O O . GLU A 1 203 ? -0.611 3.569 19.734 1.00 97.56 203 GLU A O 1
ATOM 1459 N N . VAL A 1 204 ? -2.724 3.133 19.096 1.00 97.38 204 VAL A N 1
ATOM 1460 C CA . VAL A 1 204 ? -2.436 1.811 18.532 1.00 97.38 204 VAL A CA 1
ATOM 1461 C C . VAL A 1 204 ? -1.440 1.904 17.381 1.00 97.38 204 VAL A C 1
ATOM 1463 O O . VAL A 1 204 ? -0.493 1.132 17.338 1.00 97.38 204 VAL A O 1
ATOM 1466 N N . ASN A 1 205 ? -1.585 2.874 16.481 1.00 97.69 205 ASN A N 1
ATOM 1467 C CA . ASN A 1 205 ? -0.661 3.039 15.361 1.00 97.69 205 ASN A CA 1
ATOM 1468 C C . ASN A 1 205 ? 0.768 3.347 15.818 1.00 97.69 205 ASN A C 1
ATOM 1470 O O . ASN A 1 205 ? 1.706 2.902 15.172 1.00 97.69 205 ASN A O 1
ATOM 1474 N N . ARG A 1 206 ? 0.951 4.063 16.934 1.00 96.31 206 ARG A N 1
ATOM 1475 C CA . ARG A 1 206 ? 2.285 4.246 17.525 1.00 96.31 206 ARG A CA 1
ATOM 1476 C C . ARG A 1 206 ? 2.831 2.959 18.139 1.00 96.31 206 ARG A C 1
ATOM 1478 O O . ARG A 1 206 ? 4.033 2.753 18.088 1.00 96.31 206 ARG A O 1
ATOM 1485 N N . LEU A 1 207 ? 1.979 2.114 18.726 1.00 95.81 207 LEU A N 1
ATOM 1486 C CA . LEU A 1 207 ? 2.400 0.797 19.225 1.00 95.81 207 LEU A CA 1
ATOM 1487 C C . LEU A 1 207 ? 2.822 -0.129 18.080 1.00 95.81 207 LEU A C 1
ATOM 1489 O O . LEU A 1 207 ? 3.797 -0.854 18.217 1.00 95.81 207 LEU A O 1
ATOM 1493 N N . LEU A 1 208 ? 2.106 -0.076 16.957 1.00 94.12 208 LEU A N 1
ATOM 1494 C CA . LEU A 1 208 ? 2.379 -0.864 15.752 1.00 94.12 208 LEU A CA 1
ATOM 1495 C C . LEU A 1 208 ? 3.432 -0.235 14.827 1.00 94.12 208 LEU A C 1
ATOM 1497 O O . LEU A 1 208 ? 3.615 -0.721 13.717 1.00 94.12 208 LEU A O 1
ATOM 1501 N N . ASP A 1 209 ? 4.066 0.856 15.256 1.00 92.44 209 ASP A N 1
ATOM 1502 C CA . ASP A 1 209 ? 5.087 1.581 14.497 1.00 92.44 209 ASP A CA 1
ATOM 1503 C C . ASP A 1 209 ? 4.655 1.968 13.067 1.00 92.44 209 ASP A C 1
ATOM 1505 O O . ASP A 1 209 ? 5.378 1.825 12.085 1.00 92.44 209 ASP A O 1
ATOM 1509 N N . ALA A 1 210 ? 3.421 2.462 12.932 1.00 93.38 210 ALA A N 1
ATOM 1510 C CA . ALA A 1 210 ? 2.787 2.741 11.642 1.00 93.38 210 ALA A CA 1
ATOM 1511 C C . ALA A 1 210 ? 3.473 3.843 10.814 1.00 93.38 210 ALA A 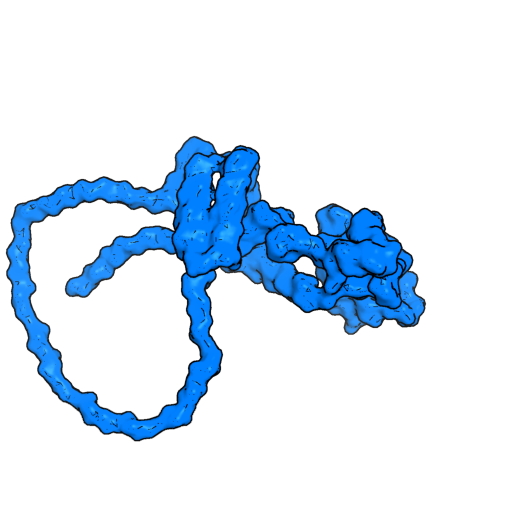C 1
ATOM 1513 O O . ALA A 1 210 ? 3.154 3.995 9.633 1.00 93.38 210 ALA A O 1
ATOM 1514 N N . ASP A 1 211 ? 4.348 4.646 11.424 1.00 88.31 211 ASP A N 1
ATOM 1515 C CA . ASP A 1 211 ? 5.152 5.624 10.690 1.00 88.31 211 ASP A CA 1
ATOM 1516 C C . ASP A 1 211 ? 6.275 4.920 9.892 1.00 88.31 211 ASP A C 1
ATOM 1518 O O . ASP A 1 211 ? 6.572 5.356 8.776 1.00 88.31 211 ASP A O 1
ATOM 1522 N N . ASP A 1 212 ? 6.798 3.792 10.394 1.00 85.19 212 ASP A N 1
ATOM 1523 C CA . ASP A 1 212 ? 7.817 2.967 9.732 1.00 85.19 212 ASP A CA 1
ATOM 1524 C C . ASP A 1 212 ? 7.201 1.823 8.898 1.00 85.19 212 ASP A C 1
ATOM 1526 O O . ASP A 1 212 ? 7.609 1.612 7.750 1.00 85.19 212 ASP A O 1
ATOM 1530 N N . ASP A 1 213 ? 6.165 1.136 9.405 1.00 88.31 213 ASP A N 1
ATOM 1531 C CA . ASP A 1 213 ? 5.412 0.108 8.666 1.00 88.31 213 ASP A CA 1
ATOM 1532 C C . ASP A 1 213 ? 3.893 0.390 8.603 1.00 88.31 213 ASP A C 1
ATOM 1534 O O . ASP A 1 213 ? 3.064 -0.268 9.250 1.00 88.31 213 ASP A O 1
ATOM 1538 N N . PRO A 1 214 ? 3.468 1.352 7.759 1.00 92.88 214 PRO A N 1
ATOM 1539 C CA . PRO A 1 214 ? 2.053 1.675 7.596 1.00 92.88 214 PRO A CA 1
ATOM 1540 C C . PRO A 1 214 ? 1.242 0.527 6.979 1.00 92.88 214 PRO A C 1
ATOM 1542 O O . PRO A 1 214 ? 0.018 0.501 7.119 1.00 92.88 214 PRO A O 1
ATOM 1545 N N . TRP A 1 215 ? 1.883 -0.413 6.276 1.00 92.00 215 TRP A N 1
ATOM 1546 C CA . TRP A 1 215 ? 1.187 -1.521 5.622 1.00 92.00 215 TRP A CA 1
ATOM 1547 C C . TRP A 1 215 ? 0.816 -2.609 6.620 1.00 92.00 215 TRP A C 1
ATOM 1549 O O . TRP A 1 215 ? -0.331 -3.057 6.597 1.00 92.00 215 TRP A O 1
ATOM 1559 N N . ALA A 1 216 ? 1.733 -2.984 7.513 1.00 89.94 216 ALA A N 1
ATOM 1560 C CA . ALA A 1 216 ? 1.436 -3.914 8.597 1.00 89.94 216 ALA A CA 1
ATOM 1561 C C . ALA A 1 216 ? 0.361 -3.349 9.534 1.00 89.94 216 ALA A C 1
ATOM 1563 O O . ALA A 1 216 ? -0.615 -4.039 9.836 1.00 89.94 216 ALA A O 1
ATOM 1564 N N . ALA A 1 217 ? 0.467 -2.070 9.910 1.00 94.75 217 ALA A N 1
ATOM 1565 C CA . ALA A 1 217 ? -0.551 -1.410 10.724 1.00 94.75 217 ALA A CA 1
ATOM 1566 C C . ALA A 1 217 ? -1.928 -1.400 10.032 1.00 94.75 217 ALA A C 1
ATOM 1568 O O . ALA A 1 217 ? -2.947 -1.719 10.650 1.00 94.75 217 ALA A O 1
ATOM 1569 N N . ALA A 1 218 ? -1.983 -1.080 8.733 1.00 95.69 218 ALA A N 1
ATOM 1570 C CA . ALA A 1 218 ? -3.226 -1.140 7.963 1.00 95.69 218 ALA A CA 1
ATOM 1571 C C . ALA A 1 218 ? -3.808 -2.557 7.893 1.00 95.69 218 ALA A C 1
ATOM 1573 O O . ALA A 1 218 ? -5.025 -2.719 8.016 1.00 95.69 218 ALA A O 1
ATOM 1574 N N . ASP A 1 219 ? -2.958 -3.567 7.682 1.00 92.75 219 ASP A N 1
ATOM 1575 C CA . ASP A 1 219 ? -3.384 -4.961 7.639 1.00 92.75 219 ASP A CA 1
ATOM 1576 C C . ASP A 1 219 ? -4.006 -5.381 8.965 1.00 92.75 219 ASP A C 1
ATOM 1578 O O . ASP A 1 219 ? -5.129 -5.878 8.962 1.00 92.75 219 ASP A O 1
ATOM 1582 N N . TRP A 1 220 ? -3.352 -5.072 10.087 1.00 93.88 220 TRP A N 1
ATOM 1583 C CA . TRP A 1 220 ? -3.868 -5.367 11.419 1.00 93.88 220 TRP A CA 1
ATOM 1584 C C . TRP A 1 220 ? -5.270 -4.781 11.635 1.00 93.88 220 TRP A C 1
ATOM 1586 O O . TRP A 1 220 ? -6.187 -5.503 12.015 1.00 93.88 220 TRP A O 1
ATOM 1596 N N . TRP A 1 221 ? -5.481 -3.501 11.304 1.00 96.31 221 TRP A N 1
ATOM 1597 C CA . TRP A 1 221 ? -6.776 -2.829 11.481 1.00 96.31 221 TRP A CA 1
ATOM 1598 C C . TRP A 1 221 ? -7.919 -3.422 10.646 1.00 96.31 221 TRP A C 1
ATOM 1600 O O . TRP A 1 221 ? -9.084 -3.375 11.063 1.00 96.31 221 TRP A O 1
ATOM 1610 N N . LEU A 1 222 ? -7.609 -3.907 9.443 1.00 94.50 222 LEU A N 1
ATOM 1611 C CA . LEU A 1 222 ? -8.591 -4.262 8.412 1.00 94.50 222 LEU A CA 1
ATOM 1612 C C . LEU A 1 222 ? -8.768 -5.775 8.240 1.00 94.50 222 LEU A C 1
ATOM 1614 O O . LEU A 1 222 ? -9.778 -6.228 7.693 1.00 94.50 222 LEU A O 1
ATOM 1618 N N . SER A 1 223 ? -7.806 -6.566 8.700 1.00 88.19 223 SER A N 1
ATOM 1619 C CA . SER A 1 223 ? -7.896 -8.016 8.789 1.00 88.19 223 SER A CA 1
ATOM 1620 C C . SER A 1 223 ? -8.743 -8.423 9.987 1.00 88.19 223 SER A C 1
ATOM 1622 O O . SER A 1 223 ? -8.800 -7.746 11.008 1.00 88.19 223 SER A O 1
ATOM 1624 N N . ARG A 1 224 ? -9.442 -9.552 9.859 1.00 83.25 224 ARG A N 1
ATOM 1625 C CA . ARG A 1 224 ? -10.186 -10.118 10.981 1.00 83.25 224 ARG A CA 1
ATOM 1626 C C . ARG A 1 224 ? -9.190 -10.642 12.007 1.00 83.25 224 ARG A C 1
ATOM 1628 O O . ARG A 1 224 ? -8.452 -11.576 11.708 1.00 83.25 224 ARG A O 1
ATOM 1635 N N . ASP A 1 225 ? -9.235 -10.088 13.207 1.00 72.69 225 ASP A N 1
ATOM 1636 C CA . ASP A 1 225 ? -8.438 -10.570 14.324 1.00 72.69 225 ASP A CA 1
ATOM 1637 C C . ASP A 1 225 ? -9.162 -11.752 15.001 1.00 72.69 225 ASP A C 1
ATOM 1639 O O . ASP A 1 225 ? -10.375 -11.711 15.242 1.00 72.69 225 ASP A O 1
ATOM 1643 N N . ALA A 1 226 ? -8.439 -12.847 15.247 1.00 66.94 226 ALA A N 1
ATOM 1644 C CA . ALA A 1 226 ? -9.005 -14.073 15.813 1.00 66.94 226 ALA A CA 1
ATOM 1645 C C . ALA A 1 226 ? -9.415 -13.917 17.288 1.00 66.94 226 ALA A C 1
ATOM 1647 O O . ALA A 1 226 ? -10.350 -14.582 17.735 1.00 66.94 226 ALA A O 1
ATOM 1648 N N . TRP A 1 227 ? -8.756 -13.025 18.027 1.00 70.88 227 TRP A N 1
ATOM 1649 C CA . TRP A 1 227 ? -9.038 -12.722 19.425 1.00 70.88 227 TRP A CA 1
ATOM 1650 C C . TRP A 1 227 ? -10.208 -11.742 19.567 1.00 70.88 227 TRP A C 1
ATOM 1652 O O . TRP A 1 227 ? -11.059 -11.900 20.443 1.00 70.88 227 TRP A O 1
ATOM 1662 N N . LEU A 1 228 ? -10.315 -10.774 18.653 1.00 78.06 228 LEU A N 1
ATOM 1663 C CA . LEU A 1 228 ? -11.418 -9.805 18.621 1.00 78.06 228 LEU A CA 1
ATOM 1664 C C . LEU A 1 228 ? -12.659 -10.314 17.868 1.00 78.06 228 LEU A C 1
ATOM 1666 O O . LEU A 1 228 ? -13.727 -9.703 17.955 1.00 78.06 228 LEU A O 1
ATOM 1670 N N . ALA A 1 229 ? -12.523 -11.419 17.127 1.00 82.00 229 ALA A N 1
ATOM 1671 C CA . ALA A 1 229 ? -13.523 -12.042 16.254 1.00 82.00 229 ALA A CA 1
ATOM 1672 C C . ALA A 1 229 ? -14.075 -11.142 15.124 1.00 82.00 229 ALA A C 1
ATOM 1674 O O . ALA A 1 229 ? -14.955 -11.579 14.368 1.00 82.00 229 ALA A O 1
ATOM 1675 N N . ALA A 1 230 ? -13.531 -9.936 14.960 1.00 87.25 230 ALA A N 1
ATOM 1676 C CA . ALA A 1 230 ? -13.887 -8.911 13.982 1.00 87.25 230 ALA A CA 1
ATOM 1677 C C . ALA A 1 230 ? -12.631 -8.108 13.588 1.00 87.25 230 ALA A C 1
ATOM 1679 O O . ALA A 1 230 ? -11.630 -8.167 14.304 1.00 87.25 230 ALA A O 1
ATOM 1680 N N . PRO A 1 231 ? -12.652 -7.354 12.474 1.00 92.00 231 PRO A N 1
ATOM 1681 C CA . PRO A 1 231 ? -11.593 -6.392 12.194 1.00 92.00 231 PRO A CA 1
ATOM 1682 C C . PRO A 1 231 ? -11.513 -5.335 13.303 1.00 92.00 231 PRO A C 1
ATOM 1684 O O . PRO A 1 231 ? -12.568 -4.798 13.665 1.00 92.00 231 PRO A O 1
ATOM 1687 N N . PRO A 1 232 ? -10.320 -4.991 13.822 1.00 95.19 232 PRO A N 1
ATOM 1688 C CA . PRO A 1 232 ? -10.176 -3.970 14.860 1.00 95.19 232 PRO A CA 1
ATOM 1689 C C . PRO A 1 232 ? -10.877 -2.648 14.508 1.00 95.19 232 PRO A C 1
ATOM 1691 O O . PRO A 1 232 ? -11.519 -2.035 15.361 1.00 95.19 232 PRO A O 1
ATOM 1694 N N . ALA A 1 233 ? -10.868 -2.247 13.230 1.00 95.69 233 ALA A N 1
ATOM 1695 C CA . ALA A 1 233 ? -11.489 -0.997 12.785 1.00 95.69 233 ALA A CA 1
ATOM 1696 C C . ALA A 1 233 ? -13.015 -0.980 12.983 1.00 95.69 233 ALA A C 1
ATOM 1698 O O . ALA A 1 233 ? -13.611 0.087 13.119 1.00 95.69 233 ALA A O 1
ATOM 1699 N N . ALA A 1 234 ? -13.657 -2.151 13.034 1.00 93.25 234 ALA A N 1
ATOM 1700 C CA . ALA A 1 234 ? -15.093 -2.275 13.267 1.00 93.25 234 ALA A CA 1
ATOM 1701 C C . ALA A 1 234 ? -15.496 -2.039 14.736 1.00 93.25 234 ALA A C 1
ATOM 1703 O O . ALA A 1 234 ? -16.684 -1.913 15.022 1.00 93.25 234 ALA A O 1
ATOM 1704 N N . LEU A 1 235 ? -14.532 -1.989 15.665 1.00 93.38 235 LEU A N 1
ATOM 1705 C CA . LEU A 1 235 ? -14.772 -1.725 17.090 1.00 93.38 235 LEU A CA 1
ATOM 1706 C C . LEU A 1 235 ? -14.639 -0.236 17.455 1.00 93.38 235 LEU A C 1
ATOM 1708 O O . LEU A 1 235 ? -14.901 0.150 18.596 1.00 93.38 235 LEU A O 1
ATOM 1712 N N . LEU A 1 236 ? -14.242 0.612 16.503 1.00 94.56 236 LEU A N 1
ATOM 1713 C CA . LEU A 1 236 ? -14.126 2.051 16.725 1.00 94.56 236 LEU A CA 1
ATOM 1714 C C . LEU A 1 236 ? -15.496 2.663 17.041 1.00 94.56 236 LEU A C 1
ATOM 1716 O O . LEU A 1 236 ? -16.496 2.375 16.384 1.00 94.56 236 LEU A O 1
ATOM 1720 N N . GLY A 1 237 ? -15.543 3.512 18.068 1.00 92.25 237 GLY A N 1
ATOM 1721 C CA . GLY A 1 237 ? -16.777 4.162 18.514 1.00 92.25 237 GLY A CA 1
ATOM 1722 C C . GLY A 1 237 ? -17.723 3.272 19.329 1.00 92.25 237 GLY A C 1
ATOM 1723 O O . GLY A 1 237 ? -18.781 3.746 19.737 1.00 92.25 237 GLY A O 1
ATOM 1724 N N . THR A 1 238 ? -17.364 2.014 19.625 1.00 93.00 238 THR A N 1
ATOM 1725 C CA . THR A 1 238 ? -18.189 1.119 20.462 1.00 93.00 238 THR A CA 1
ATOM 1726 C C . THR A 1 238 ? -17.811 1.155 21.949 1.00 93.00 238 THR A C 1
ATOM 1728 O O . THR A 1 238 ? -18.282 0.318 22.717 1.00 93.00 238 THR A O 1
ATOM 1731 N N . GLY A 1 239 ? -16.902 2.048 22.356 1.00 91.31 239 GLY A N 1
ATOM 1732 C CA . GLY A 1 239 ? -16.370 2.118 23.724 1.00 91.31 239 GLY A CA 1
ATOM 1733 C C . GLY A 1 239 ? -15.409 0.980 24.092 1.00 91.31 239 GLY A C 1
ATOM 1734 O O . GLY A 1 239 ? -15.151 0.757 25.271 1.00 91.31 239 GLY A O 1
ATOM 1735 N N . ARG A 1 240 ? -14.887 0.241 23.101 1.00 92.00 240 ARG A N 1
ATOM 1736 C CA . ARG A 1 240 ? -13.944 -0.881 23.292 1.00 92.00 240 ARG A CA 1
ATOM 1737 C C . ARG A 1 240 ? -12.484 -0.486 23.061 1.00 92.00 240 ARG A C 1
ATOM 1739 O O . ARG A 1 240 ? -11.647 -1.342 22.788 1.00 92.00 240 ARG A O 1
ATOM 1746 N N . ASP A 1 241 ? -12.182 0.797 23.207 1.00 94.31 241 ASP A N 1
ATOM 1747 C CA . ASP A 1 241 ? -10.869 1.375 22.928 1.00 94.31 241 ASP A CA 1
ATOM 1748 C C . ASP A 1 241 ? -9.756 0.693 23.737 1.00 94.31 241 ASP A C 1
ATOM 1750 O O . ASP A 1 241 ? -8.732 0.320 23.176 1.00 94.31 241 ASP A O 1
ATOM 1754 N N . GLY A 1 242 ? -9.992 0.413 25.025 1.00 93.44 242 GLY A N 1
ATOM 1755 C CA . GLY A 1 242 ? -9.031 -0.318 25.860 1.00 93.44 242 GLY A CA 1
ATOM 1756 C C . GLY A 1 242 ? -8.705 -1.716 25.320 1.00 93.44 242 GLY A C 1
ATOM 1757 O O . GLY A 1 242 ? -7.543 -2.099 25.274 1.00 93.44 242 GLY A O 1
ATOM 1758 N N . THR A 1 243 ? -9.705 -2.445 24.809 1.00 93.38 243 THR A N 1
ATOM 1759 C CA . THR A 1 243 ? -9.484 -3.767 24.200 1.00 93.38 243 THR A CA 1
ATOM 1760 C C . THR A 1 243 ? -8.632 -3.681 22.930 1.00 93.38 243 THR A C 1
ATOM 1762 O O . THR A 1 243 ? -7.822 -4.569 22.687 1.00 93.38 243 THR A O 1
ATOM 1765 N N . LEU A 1 244 ? -8.797 -2.626 22.123 1.00 94.88 244 LEU A N 1
ATOM 1766 C CA . LEU A 1 244 ? -7.978 -2.406 20.925 1.00 94.88 244 LEU A CA 1
ATOM 1767 C C . LEU A 1 244 ? -6.510 -2.166 21.288 1.00 94.88 244 LEU A C 1
ATOM 1769 O O . LEU A 1 244 ? -5.622 -2.739 20.662 1.00 94.88 244 LEU A O 1
ATOM 1773 N N . VAL A 1 245 ? -6.266 -1.358 22.321 1.00 95.50 245 VAL A N 1
ATOM 1774 C CA . VAL A 1 245 ? -4.911 -1.083 22.814 1.00 95.50 245 VAL A CA 1
ATOM 1775 C C . VAL A 1 245 ? -4.268 -2.345 23.388 1.00 95.50 245 VAL A C 1
ATOM 1777 O O . VAL A 1 245 ? -3.121 -2.640 23.063 1.00 95.50 245 VAL A O 1
ATOM 1780 N N . ASP A 1 246 ? -4.996 -3.120 24.194 1.00 93.38 246 ASP A N 1
ATOM 1781 C CA . ASP A 1 246 ? -4.475 -4.361 24.777 1.00 93.38 246 ASP A CA 1
ATOM 1782 C C . ASP A 1 246 ? -4.146 -5.408 23.701 1.00 93.38 246 ASP A C 1
ATOM 1784 O O . ASP A 1 246 ? -3.120 -6.080 23.790 1.00 93.38 246 ASP A O 1
ATOM 1788 N N . ALA A 1 247 ? -4.967 -5.504 22.648 1.00 91.81 247 ALA A N 1
ATOM 1789 C CA . ALA A 1 247 ? -4.699 -6.378 21.505 1.00 91.81 247 ALA A CA 1
ATOM 1790 C C . ALA A 1 247 ? -3.425 -5.974 20.755 1.00 91.81 247 ALA A C 1
ATOM 1792 O O . ALA A 1 247 ? -2.609 -6.832 20.423 1.00 91.81 247 ALA A O 1
ATOM 1793 N N . ALA A 1 248 ? -3.226 -4.673 20.530 1.00 92.25 248 ALA A N 1
ATOM 1794 C CA . ALA A 1 248 ? -2.016 -4.168 19.892 1.00 92.25 248 ALA A CA 1
ATOM 1795 C C . ALA A 1 248 ? -0.764 -4.428 20.747 1.00 92.25 248 ALA A C 1
ATOM 1797 O O . ALA A 1 248 ? 0.253 -4.870 20.221 1.00 92.25 248 ALA A O 1
ATOM 1798 N N . ARG A 1 249 ? -0.839 -4.224 22.071 1.00 92.88 249 ARG A N 1
ATOM 1799 C CA . ARG A 1 249 ? 0.274 -4.523 22.991 1.00 92.88 249 ARG A CA 1
ATOM 1800 C C . ARG A 1 249 ? 0.646 -6.000 22.981 1.00 92.88 249 ARG A C 1
ATOM 1802 O O . ARG A 1 249 ? 1.818 -6.323 22.843 1.00 92.88 249 ARG A O 1
ATOM 1809 N N . ALA A 1 250 ? -0.345 -6.886 23.057 1.00 88.94 250 ALA A N 1
ATOM 1810 C CA . ALA A 1 250 ? -0.107 -8.326 23.039 1.00 88.94 250 ALA A CA 1
ATOM 1811 C C . ALA A 1 250 ? 0.617 -8.794 21.763 1.00 88.94 250 ALA A C 1
ATOM 1813 O O . ALA A 1 250 ? 1.405 -9.735 21.825 1.00 88.94 250 ALA A O 1
ATOM 1814 N N . LEU A 1 251 ? 0.374 -8.139 20.622 1.00 85.94 251 LEU A N 1
ATOM 1815 C CA . LEU A 1 251 ? 1.085 -8.422 19.374 1.00 85.94 251 LEU A CA 1
ATOM 1816 C C . LEU A 1 251 ? 2.561 -8.003 19.442 1.00 85.94 251 LEU A C 1
ATOM 1818 O O . LEU A 1 251 ? 3.420 -8.763 19.011 1.00 85.94 251 LEU A O 1
ATOM 1822 N N . VAL A 1 252 ? 2.845 -6.817 19.989 1.00 86.31 252 VAL A N 1
ATOM 1823 C CA . VAL A 1 252 ? 4.213 -6.286 20.120 1.00 86.31 252 VAL A CA 1
ATOM 1824 C C . VAL A 1 252 ? 5.027 -7.083 21.141 1.00 86.31 252 VAL A C 1
ATOM 1826 O O . VAL A 1 252 ? 6.193 -7.368 20.901 1.00 86.31 252 VAL A O 1
ATOM 1829 N N . ASP A 1 253 ? 4.409 -7.484 22.252 1.00 84.25 253 ASP A N 1
ATOM 1830 C CA . ASP A 1 253 ? 5.074 -8.254 23.311 1.00 84.25 253 ASP A CA 1
ATOM 1831 C C . ASP A 1 253 ? 5.273 -9.739 22.942 1.00 84.25 253 ASP A C 1
ATOM 1833 O O . ASP A 1 253 ? 6.070 -10.436 23.571 1.00 84.25 253 ASP A O 1
ATOM 1837 N N . GLY A 1 254 ? 4.509 -10.244 21.967 1.00 69.88 254 GLY A N 1
ATOM 1838 C CA . GLY A 1 254 ? 4.508 -11.648 21.547 1.00 69.88 254 GLY A CA 1
ATOM 1839 C C . GLY A 1 254 ? 5.279 -11.958 20.259 1.00 69.88 254 GLY A C 1
ATOM 1840 O O . GLY A 1 254 ? 5.337 -13.134 19.888 1.00 69.88 254 GLY A O 1
ATOM 1841 N N . GLY A 1 255 ? 5.810 -10.940 19.572 1.00 54.19 255 GLY A N 1
ATOM 1842 C CA . GLY A 1 255 ? 6.646 -11.066 18.367 1.00 54.19 255 GLY A CA 1
ATOM 1843 C C . GLY A 1 255 ? 8.125 -11.232 18.687 1.00 54.19 255 GLY A C 1
ATOM 1844 O O . GLY A 1 255 ? 8.785 -12.002 17.952 1.00 54.19 255 GLY A O 1
#

Radius of gyration: 26.23 Å; chains: 1; bounding box: 57×53×79 Å

Secondary structure (DSSP, 8-state):
-------PPPHHHHHHHHHHTHHHHGGGS-HHHHHHHHHHHHHHHH-S-HHHHHHHHHHHHHHHSGGGGGGGTS------PPPPP-------------------------S----S---EETTEEHHHHHIIIII-----HHHHHHHHHHHHTS-EE-HHHHHHTT--TT-TT---EE-GGG-EEEEGGGEETTTEEPHHHHHHHHHTTTTT-HHHHHHHHHSPPTTTSS-GGGGTTTT-HHHHHHHHHHHHHH-

pLDDT: mean 78.1, std 21.56, range [26.44, 97.69]

Organism: NCBI:txid936756